Protein AF-A0A519MAE8-F1 (afdb_monomer)

Foldseek 3Di:
DVVVVVLVVCLVPPPPGAAEAEDADDPPDDQDPVNVVVVVVLVVPDDLRYHYDHDNDPVVVVVVVCVSVVLVPPPPDDPQQPAAEEEEEEPVCVVLSCVLVVVLVVPGDYHYDYDYPPCLVVVLVVLLVRQLSYQEYEYEYEPDCPVRLVSCVVSCVSCPFLSHNYAYEYEYECPVVVCQPVFDDGHSYHYDYYHSVVVSVVVVVVSVVSVVD

Structure (mmCIF, N/CA/C/O backbone):
data_AF-A0A519MAE8-F1
#
_entry.id   AF-A0A519MAE8-F1
#
loop_
_atom_site.group_PDB
_atom_site.id
_atom_site.type_symbol
_atom_site.label_atom_id
_atom_site.label_alt_id
_atom_site.label_comp_id
_atom_site.label_asym_id
_atom_site.label_entity_id
_atom_site.label_seq_id
_atom_site.pdbx_PDB_ins_code
_atom_site.Cartn_x
_atom_site.Cartn_y
_atom_site.Cartn_z
_atom_site.occupancy
_atom_site.B_iso_or_equiv
_atom_site.auth_seq_id
_atom_site.auth_comp_id
_atom_site.auth_asym_id
_atom_site.auth_atom_id
_atom_site.pdbx_PDB_model_num
ATOM 1 N N . MET A 1 1 ? 17.517 -19.489 24.053 1.00 61.41 1 MET A N 1
ATOM 2 C CA . MET A 1 1 ? 16.553 -20.197 23.178 1.00 61.41 1 MET A CA 1
ATOM 3 C C . MET A 1 1 ? 15.251 -20.537 23.899 1.00 61.41 1 MET A C 1
ATOM 5 O O . MET A 1 1 ? 14.216 -20.125 23.397 1.00 61.41 1 MET A O 1
ATOM 9 N N . LEU A 1 2 ? 15.280 -21.171 25.082 1.00 73.31 2 LEU A N 1
ATOM 10 C CA . LEU A 1 2 ? 14.062 -21.566 25.817 1.00 73.31 2 LEU A CA 1
ATOM 11 C C . LEU A 1 2 ? 13.096 -20.394 26.110 1.00 73.31 2 LEU A C 1
ATOM 13 O O . LEU A 1 2 ? 11.911 -20.485 25.814 1.00 73.31 2 LEU A O 1
ATOM 17 N N . ALA A 1 3 ? 13.618 -19.265 26.605 1.00 78.44 3 ALA A N 1
ATOM 18 C CA . ALA A 1 3 ? 12.807 -18.086 26.934 1.00 78.44 3 ALA A CA 1
ATOM 19 C C . ALA A 1 3 ? 12.124 -17.454 25.706 1.00 78.44 3 ALA A C 1
ATOM 21 O O . ALA A 1 3 ? 10.971 -17.041 25.782 1.00 78.44 3 ALA A O 1
ATOM 22 N N . TYR A 1 4 ? 12.811 -17.425 24.555 1.00 81.88 4 TYR A N 1
ATOM 23 C CA . TYR A 1 4 ? 12.224 -16.942 23.302 1.00 81.88 4 TYR A CA 1
ATOM 24 C C . TYR A 1 4 ? 11.069 -17.842 22.857 1.00 81.88 4 TYR A C 1
ATOM 26 O O . TYR A 1 4 ? 9.997 -17.337 22.551 1.00 81.88 4 TYR A O 1
ATOM 34 N N . GLN A 1 5 ? 11.267 -19.164 22.871 1.00 83.12 5 GLN A N 1
ATOM 35 C CA . GLN A 1 5 ? 10.243 -20.126 22.457 1.00 83.12 5 GLN A CA 1
ATOM 36 C C . GLN A 1 5 ? 9.013 -20.079 23.371 1.00 83.12 5 GLN A C 1
ATOM 38 O O . GLN A 1 5 ? 7.887 -20.110 22.882 1.00 83.12 5 GLN A O 1
ATOM 43 N N . GLN A 1 6 ? 9.211 -19.945 24.684 1.00 84.12 6 GLN A N 1
ATOM 44 C CA . GLN A 1 6 ? 8.118 -19.791 25.647 1.00 84.12 6 GLN A CA 1
ATOM 45 C C . GLN A 1 6 ? 7.335 -18.492 25.419 1.00 84.12 6 GLN A C 1
ATOM 47 O O . GLN A 1 6 ? 6.106 -18.521 25.363 1.00 84.12 6 GLN A O 1
ATOM 52 N N . ALA A 1 7 ? 8.031 -17.366 25.230 1.00 82.75 7 ALA A N 1
ATOM 53 C CA . ALA A 1 7 ? 7.396 -16.081 24.943 1.00 82.75 7 ALA A CA 1
ATOM 54 C C . ALA A 1 7 ? 6.675 -16.079 23.584 1.00 82.75 7 ALA A C 1
ATOM 56 O O . ALA A 1 7 ? 5.572 -15.549 23.477 1.00 82.75 7 ALA A O 1
ATOM 57 N N . HIS A 1 8 ? 7.250 -16.729 22.571 1.00 82.00 8 HIS A N 1
ATOM 58 C CA . HIS A 1 8 ? 6.643 -16.863 21.250 1.00 82.00 8 HIS A CA 1
ATOM 59 C C . HIS A 1 8 ? 5.367 -17.712 21.302 1.00 82.00 8 HIS A C 1
ATOM 61 O O . HIS A 1 8 ? 4.316 -17.293 20.824 1.00 82.00 8 HIS A O 1
ATOM 67 N N . GLN A 1 9 ? 5.408 -18.866 21.976 1.00 82.50 9 GLN A N 1
ATOM 68 C CA . GLN A 1 9 ? 4.214 -19.685 22.198 1.00 82.50 9 GLN A CA 1
ATOM 69 C C . GLN A 1 9 ? 3.137 -18.938 22.993 1.00 82.50 9 GLN A C 1
ATOM 71 O O . GLN A 1 9 ? 1.950 -19.089 22.699 1.00 82.50 9 GLN A O 1
ATOM 76 N N . ALA A 1 10 ? 3.529 -18.131 23.982 1.00 83.00 10 ALA A N 1
ATOM 77 C CA . ALA A 1 10 ? 2.598 -17.293 24.725 1.00 83.00 10 ALA A CA 1
ATOM 78 C C . ALA A 1 10 ? 1.951 -16.236 23.818 1.00 83.00 10 ALA A C 1
ATOM 80 O O . ALA A 1 10 ? 0.732 -16.123 23.835 1.00 83.00 10 ALA A O 1
ATOM 81 N N . ALA A 1 11 ? 2.717 -15.539 22.973 1.00 80.44 11 ALA A N 1
ATOM 82 C CA . ALA A 1 11 ? 2.189 -14.543 22.033 1.00 80.44 11 ALA A CA 1
ATOM 83 C C . ALA A 1 11 ? 1.206 -15.147 21.012 1.00 80.44 11 ALA A C 1
ATOM 85 O O . ALA A 1 11 ? 0.214 -14.514 20.646 1.00 80.44 11 ALA A O 1
ATOM 86 N N . VAL A 1 12 ? 1.439 -16.394 20.589 1.00 77.62 12 VAL A N 1
ATOM 87 C CA . VAL A 1 12 ? 0.519 -17.127 19.704 1.00 77.62 12 VAL A CA 1
ATOM 88 C C . VAL A 1 12 ? -0.777 -17.503 20.431 1.00 77.62 12 VAL A C 1
ATOM 90 O O . VAL A 1 12 ? -1.864 -17.323 19.887 1.00 77.62 12 VAL A O 1
ATOM 93 N N . LYS A 1 13 ? -0.684 -18.017 21.665 1.00 80.50 13 LYS A N 1
ATOM 94 C CA . LYS A 1 13 ? -1.837 -18.560 22.410 1.00 80.50 13 LYS A CA 1
ATOM 95 C C . LYS A 1 13 ? -2.669 -17.505 23.138 1.00 80.50 13 LYS A C 1
ATOM 97 O O . LYS A 1 13 ? -3.847 -17.736 23.393 1.00 80.50 13 LYS A O 1
ATOM 102 N N . ARG A 1 14 ? -2.065 -16.380 23.519 1.00 78.00 14 ARG A N 1
ATOM 103 C CA . ARG A 1 14 ? -2.682 -15.352 24.361 1.00 78.00 14 ARG A CA 1
ATOM 104 C C . ARG A 1 14 ? -2.882 -14.064 23.582 1.00 78.00 14 ARG A C 1
ATOM 106 O O . ARG A 1 14 ? -1.955 -13.547 22.966 1.00 78.00 14 ARG A O 1
ATOM 113 N N . VAL A 1 15 ? -4.102 -13.535 23.634 1.00 71.81 15 VAL A N 1
ATOM 114 C CA . VAL A 1 15 ? -4.477 -12.298 22.932 1.00 71.81 15 VAL A CA 1
ATOM 115 C C . VAL A 1 15 ? -3.897 -11.056 23.612 1.00 71.81 15 VAL A C 1
ATOM 117 O O . VAL A 1 15 ? -3.567 -10.082 22.942 1.00 71.81 15 VAL A O 1
ATOM 120 N N . ASP A 1 16 ? -3.711 -11.124 24.927 1.00 77.00 16 ASP A N 1
ATOM 121 C CA . ASP A 1 16 ? -3.203 -10.060 25.795 1.00 77.00 16 ASP A CA 1
ATOM 122 C C . ASP A 1 16 ? -1.670 -10.034 25.910 1.00 77.00 16 ASP A C 1
ATOM 124 O O . ASP A 1 16 ? -1.105 -9.119 26.507 1.00 77.00 16 ASP A O 1
ATOM 128 N N . PHE A 1 17 ? -0.975 -11.026 25.349 1.00 80.00 17 PHE A N 1
ATOM 129 C CA . PHE A 1 17 ? 0.473 -11.145 25.463 1.00 80.00 17 PHE A CA 1
ATOM 130 C C . PHE A 1 17 ? 1.171 -10.655 24.193 1.00 80.00 17 PHE A C 1
ATOM 132 O O . PHE A 1 17 ? 0.879 -11.116 23.089 1.00 80.00 17 PHE A O 1
ATOM 139 N N . ARG A 1 18 ? 2.139 -9.750 24.357 1.00 77.44 18 ARG A N 1
ATOM 140 C CA . ARG A 1 18 ? 2.992 -9.253 23.271 1.00 77.44 18 ARG A CA 1
ATOM 141 C C . ARG A 1 18 ? 4.449 -9.568 23.556 1.00 77.44 18 ARG A C 1
ATOM 143 O O . ARG A 1 18 ? 4.923 -9.403 24.678 1.00 77.44 18 ARG A O 1
ATOM 150 N N . GLN A 1 19 ? 5.153 -10.006 22.523 1.00 83.50 19 GLN A N 1
ATOM 151 C CA . GLN A 1 19 ? 6.575 -10.291 22.575 1.00 83.50 19 GLN A CA 1
ATOM 152 C C . GLN A 1 19 ? 7.351 -9.169 21.889 1.00 83.50 19 GLN A C 1
ATOM 154 O O . GLN A 1 19 ? 7.091 -8.829 20.736 1.00 83.50 19 GLN A O 1
ATOM 159 N N . PHE A 1 20 ? 8.352 -8.643 22.588 1.00 83.31 20 PHE A N 1
ATOM 160 C CA . PHE A 1 20 ? 9.286 -7.668 22.044 1.00 83.31 20 PHE A CA 1
ATOM 161 C C . PHE A 1 20 ? 10.685 -8.265 22.047 1.00 83.31 20 PHE A C 1
ATOM 163 O O . PHE A 1 20 ? 11.206 -8.660 23.090 1.00 83.31 20 PHE A O 1
ATOM 170 N N . VAL A 1 21 ? 11.279 -8.361 20.863 1.00 83.62 21 VAL A N 1
ATOM 171 C CA . VAL A 1 21 ? 12.642 -8.844 20.675 1.00 83.62 21 VAL A CA 1
ATOM 172 C C . VAL A 1 21 ? 13.514 -7.650 20.333 1.00 83.62 21 VAL A C 1
ATOM 174 O O . VAL A 1 21 ? 13.426 -7.101 19.237 1.00 83.62 21 VAL A O 1
ATOM 177 N N . TRP A 1 22 ? 14.362 -7.259 21.278 1.00 82.81 22 TRP A N 1
ATOM 178 C CA . TRP A 1 22 ? 15.382 -6.250 21.046 1.00 82.81 22 TRP A CA 1
ATOM 179 C C . TRP A 1 22 ? 16.712 -6.925 20.735 1.00 82.81 22 TRP A C 1
ATOM 181 O O . TRP A 1 22 ? 17.265 -7.655 21.559 1.00 82.81 22 TRP A O 1
ATOM 191 N N . PHE A 1 23 ? 17.214 -6.690 19.529 1.00 81.88 23 PHE A N 1
ATOM 192 C CA . PHE A 1 23 ? 18.533 -7.122 19.106 1.00 81.88 23 PHE A CA 1
ATOM 193 C C . PHE A 1 23 ? 19.442 -5.903 18.962 1.00 81.88 23 PHE A C 1
ATOM 195 O O . PHE A 1 23 ? 19.489 -5.274 17.906 1.00 81.88 23 PHE A O 1
ATOM 202 N N . CYS A 1 24 ? 20.164 -5.576 20.031 1.00 75.00 24 CYS A N 1
ATOM 203 C CA . CYS A 1 24 ? 21.229 -4.585 19.977 1.00 75.00 24 CYS A CA 1
ATOM 204 C C . CYS A 1 24 ? 22.488 -5.264 19.426 1.00 75.00 24 CYS A C 1
ATOM 206 O O . CYS A 1 24 ? 23.113 -6.075 20.113 1.00 75.00 24 CYS A O 1
ATOM 208 N N . ALA A 1 25 ? 22.809 -5.004 18.159 1.00 65.50 25 ALA A N 1
ATOM 209 C CA . ALA A 1 25 ? 24.074 -5.442 17.592 1.00 65.50 25 ALA A CA 1
ATOM 210 C C . ALA A 1 25 ? 25.172 -4.531 18.144 1.00 65.50 25 ALA A C 1
ATOM 212 O O . ALA A 1 25 ? 25.295 -3.388 17.720 1.00 65.50 25 ALA A O 1
ATOM 213 N N . ASP A 1 26 ? 25.938 -5.026 19.108 1.00 64.12 26 ASP A N 1
ATOM 214 C CA . ASP A 1 26 ? 27.182 -4.374 19.492 1.00 64.12 26 ASP A CA 1
ATOM 215 C C . ASP A 1 26 ? 28.208 -4.649 18.385 1.00 64.12 26 ASP A C 1
ATOM 217 O O . ASP A 1 26 ? 28.496 -5.812 18.085 1.00 64.12 26 ASP A O 1
ATOM 221 N N . GLU A 1 27 ? 28.738 -3.601 17.752 1.00 57.50 27 GLU A N 1
ATOM 222 C CA . GLU A 1 27 ? 29.759 -3.726 16.702 1.00 57.50 27 GLU A CA 1
ATOM 223 C C . GLU A 1 27 ? 31.018 -4.447 17.207 1.00 57.50 27 GLU A C 1
ATOM 225 O O . GLU A 1 27 ? 31.760 -5.038 16.422 1.00 57.50 27 GLU A O 1
ATOM 230 N N . THR A 1 28 ? 31.233 -4.463 18.526 1.00 58.94 28 THR A N 1
ATOM 231 C CA . THR A 1 28 ? 32.368 -5.138 19.165 1.00 58.94 28 THR A CA 1
ATOM 232 C C . THR A 1 28 ? 32.143 -6.636 19.403 1.00 58.94 28 THR A C 1
ATOM 234 O O . THR A 1 28 ? 33.102 -7.378 19.633 1.00 58.94 28 THR A O 1
ATOM 237 N N . LEU A 1 29 ? 30.900 -7.124 19.310 1.00 60.19 29 LEU A N 1
ATOM 238 C CA . LEU A 1 29 ? 30.568 -8.532 19.520 1.00 60.19 29 LEU A CA 1
ATOM 239 C C . LEU A 1 29 ? 30.473 -9.265 18.181 1.00 60.19 29 LEU A C 1
ATOM 241 O O . LEU A 1 29 ? 29.495 -9.155 17.443 1.00 60.19 29 LEU A O 1
ATOM 245 N N . ALA A 1 30 ? 31.476 -10.097 17.895 1.00 60.88 30 ALA A N 1
ATOM 246 C CA . ALA A 1 30 ? 31.463 -10.993 16.745 1.00 60.88 30 ALA A CA 1
ATOM 247 C C . ALA A 1 30 ? 30.267 -11.965 16.825 1.00 60.88 30 ALA A C 1
ATOM 249 O O . ALA A 1 30 ? 30.301 -12.983 17.524 1.00 60.88 30 ALA A O 1
ATOM 250 N N . VAL A 1 31 ? 29.193 -11.648 16.096 1.00 68.62 31 VAL A N 1
ATOM 251 C CA . VAL A 1 31 ? 27.994 -12.486 15.999 1.00 68.62 31 VAL A CA 1
ATOM 252 C C . VAL A 1 31 ? 28.366 -13.797 15.311 1.00 68.62 31 VAL A C 1
ATOM 254 O O . VAL A 1 31 ? 28.736 -13.827 14.136 1.00 68.62 31 VAL A O 1
ATOM 257 N N . ARG A 1 32 ? 28.246 -14.911 16.035 1.00 78.88 32 ARG A N 1
ATOM 258 C CA . ARG A 1 32 ? 28.546 -16.242 15.493 1.00 78.88 32 ARG A CA 1
ATOM 259 C C . ARG A 1 32 ? 27.545 -16.603 14.385 1.00 78.88 32 ARG A C 1
ATOM 261 O O . ARG A 1 32 ? 26.373 -16.229 14.488 1.00 78.88 32 ARG A O 1
ATOM 268 N N . PRO A 1 33 ? 27.926 -17.420 13.385 1.00 77.56 33 PRO A N 1
ATOM 269 C CA . PRO A 1 33 ? 27.021 -17.832 12.308 1.00 77.56 33 PRO A CA 1
ATOM 270 C C . PRO A 1 33 ? 25.684 -18.405 12.806 1.00 77.56 33 PRO A C 1
ATOM 272 O O . PRO A 1 33 ? 24.630 -18.028 12.307 1.00 77.56 33 PRO A O 1
ATOM 275 N N . ALA A 1 34 ? 25.704 -19.224 13.863 1.00 77.25 34 ALA A N 1
ATOM 276 C CA . ALA A 1 34 ? 24.491 -19.778 14.469 1.00 77.25 34 ALA A CA 1
ATOM 277 C C . ALA A 1 34 ? 23.565 -18.707 15.084 1.00 77.25 34 ALA A C 1
ATOM 279 O O . ALA A 1 34 ? 22.344 -18.824 15.006 1.00 77.25 34 ALA A O 1
ATOM 280 N N . GLN A 1 35 ? 24.130 -17.641 15.664 1.00 76.06 35 GLN A N 1
ATOM 281 C CA . GLN A 1 35 ? 23.355 -16.517 16.200 1.00 76.06 35 GLN A CA 1
ATOM 282 C C . GLN A 1 35 ? 22.734 -15.702 15.066 1.00 76.06 35 GLN A C 1
ATOM 284 O O . GLN A 1 35 ? 21.570 -15.325 15.156 1.00 76.06 35 GLN A O 1
ATOM 289 N N . LYS A 1 36 ? 23.471 -15.497 13.969 1.00 77.31 36 LYS A N 1
ATOM 290 C CA . LYS A 1 36 ? 22.962 -14.829 12.765 1.00 77.31 36 LYS A CA 1
ATOM 291 C C . LYS A 1 36 ? 21.793 -15.600 12.147 1.00 77.31 36 LYS A C 1
ATOM 293 O O . LYS A 1 36 ? 20.772 -14.997 11.832 1.00 77.31 36 LYS A O 1
ATOM 298 N N . THR A 1 37 ? 21.902 -16.926 12.041 1.00 78.88 37 THR A N 1
ATOM 299 C CA . THR A 1 37 ? 20.806 -17.790 11.574 1.00 78.88 37 THR A CA 1
ATOM 300 C C . THR A 1 37 ? 19.583 -17.686 12.481 1.00 78.88 37 THR A C 1
ATOM 302 O O . THR A 1 37 ? 18.471 -17.531 11.987 1.00 78.88 37 THR A O 1
ATOM 305 N N . PHE A 1 38 ? 19.779 -17.701 13.802 1.00 80.50 38 PHE A N 1
ATOM 306 C CA . PHE A 1 38 ? 18.686 -17.566 14.764 1.00 80.50 38 PHE A CA 1
ATOM 307 C C . PHE A 1 38 ? 17.999 -16.195 14.685 1.00 80.50 38 PHE A C 1
ATOM 309 O O . PHE A 1 38 ? 16.778 -16.123 14.614 1.00 80.50 38 PHE A O 1
ATOM 316 N N . VAL A 1 39 ? 18.763 -15.102 14.623 1.00 79.44 39 VAL A N 1
ATOM 317 C CA . VAL A 1 39 ? 18.215 -13.744 14.460 1.00 79.44 39 VAL A CA 1
ATOM 318 C C . VAL A 1 39 ? 17.438 -13.618 13.148 1.00 79.44 39 VAL A C 1
ATOM 320 O O . VAL A 1 39 ? 16.358 -13.029 13.130 1.00 79.44 39 VAL A O 1
ATOM 323 N N . ASN A 1 40 ? 17.947 -14.202 12.061 1.00 77.50 40 ASN A N 1
ATOM 324 C CA . ASN A 1 40 ? 17.241 -14.225 10.783 1.00 77.50 40 ASN A CA 1
ATOM 325 C C . ASN A 1 40 ? 15.931 -15.017 10.870 1.00 77.50 40 ASN A C 1
ATOM 327 O O . ASN A 1 40 ? 14.921 -14.538 10.367 1.00 77.50 40 ASN A O 1
ATOM 331 N N . ALA A 1 41 ? 15.913 -16.169 11.547 1.00 78.25 41 ALA A N 1
ATOM 332 C CA . ALA A 1 41 ? 14.685 -16.935 11.759 1.00 78.25 41 ALA A CA 1
ATOM 333 C C . ALA A 1 41 ? 13.616 -16.098 12.484 1.00 78.25 41 ALA A C 1
ATOM 335 O O . ALA A 1 41 ? 12.499 -15.974 11.990 1.00 78.25 41 ALA A O 1
ATOM 336 N N . ILE A 1 42 ? 13.987 -15.399 13.565 1.00 79.44 42 ILE A N 1
ATOM 337 C CA . ILE A 1 42 ? 13.064 -14.509 14.293 1.00 79.44 42 ILE A CA 1
ATOM 338 C C . ILE A 1 42 ? 12.498 -13.412 13.379 1.00 79.44 42 ILE A C 1
ATOM 340 O O . ILE A 1 42 ? 11.310 -13.105 13.444 1.00 79.44 42 ILE A O 1
ATOM 344 N N . ARG A 1 43 ? 13.332 -12.820 12.513 1.00 73.50 43 ARG A N 1
ATOM 345 C CA . ARG A 1 43 ? 12.898 -11.781 11.561 1.00 73.50 43 ARG A CA 1
ATOM 346 C C . ARG A 1 43 ? 11.890 -12.292 10.529 1.00 73.50 43 ARG A C 1
ATOM 348 O O . ARG A 1 43 ? 11.120 -11.490 10.007 1.00 73.50 43 ARG A O 1
ATOM 355 N N . HIS A 1 44 ? 11.902 -13.586 10.221 1.00 70.81 44 HIS A N 1
ATOM 356 C CA .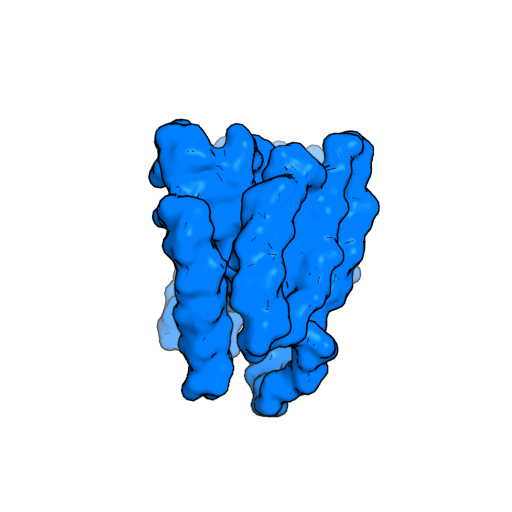 HIS A 1 44 ? 10.972 -14.203 9.274 1.00 70.81 44 HIS A CA 1
ATOM 357 C C . HIS A 1 44 ? 9.684 -14.721 9.935 1.00 70.81 44 HIS A C 1
ATOM 359 O O . HIS A 1 44 ? 8.683 -14.882 9.244 1.00 70.81 44 HIS A O 1
ATOM 365 N N . GLU A 1 45 ? 9.678 -14.916 11.255 1.00 70.69 45 GLU A N 1
ATOM 366 C CA . GLU A 1 45 ? 8.548 -15.447 12.037 1.00 70.69 45 GLU A CA 1
ATOM 367 C C . GLU A 1 45 ? 7.736 -14.349 12.760 1.00 70.69 45 GLU A C 1
ATOM 369 O O . GLU A 1 45 ? 7.079 -14.596 13.775 1.00 70.69 45 GLU A O 1
ATOM 374 N N . LEU A 1 46 ? 7.776 -13.108 12.260 1.00 69.25 46 LEU A N 1
ATOM 375 C CA . LEU A 1 46 ? 7.067 -11.981 12.872 1.00 69.25 46 LEU A CA 1
ATOM 376 C C . LEU A 1 46 ? 5.546 -12.122 12.716 1.00 69.25 46 LEU A C 1
ATOM 378 O O . LEU A 1 46 ? 5.024 -12.305 11.617 1.00 69.25 46 LEU A O 1
ATOM 382 N N . THR A 1 47 ? 4.834 -11.993 13.834 1.00 67.31 47 THR A N 1
ATOM 383 C CA . THR A 1 47 ? 3.366 -12.007 13.922 1.00 67.31 47 THR A CA 1
ATOM 384 C C . THR A 1 47 ? 2.852 -10.644 14.391 1.00 67.31 47 THR A C 1
ATOM 386 O O . THR A 1 47 ? 3.631 -9.815 14.856 1.00 67.31 47 THR A O 1
ATOM 389 N N . GLU A 1 48 ? 1.535 -10.406 14.344 1.00 63.78 48 GLU A N 1
ATOM 390 C CA . GLU A 1 48 ? 0.904 -9.162 14.840 1.00 63.78 48 GLU A CA 1
ATOM 391 C C . GLU A 1 48 ? 1.255 -8.819 16.301 1.00 63.78 48 GLU A C 1
ATOM 393 O O . GLU A 1 48 ? 1.150 -7.668 16.717 1.00 63.78 48 GLU A O 1
ATOM 398 N N . ARG A 1 49 ? 1.681 -9.814 17.090 1.00 70.75 49 ARG A N 1
ATOM 399 C CA . ARG A 1 49 ? 2.020 -9.669 18.513 1.00 70.75 49 ARG A CA 1
ATOM 400 C C . ARG A 1 49 ? 3.509 -9.837 18.802 1.00 70.75 49 ARG A C 1
ATOM 402 O O . ARG A 1 49 ? 3.886 -9.883 19.973 1.00 70.75 49 ARG A O 1
ATOM 409 N N . CYS A 1 50 ? 4.343 -9.947 17.769 1.00 77.88 50 CYS A N 1
ATOM 410 C CA . CYS A 1 50 ? 5.787 -10.078 17.901 1.00 77.88 50 CYS A CA 1
ATOM 411 C C . CYS A 1 50 ? 6.491 -8.941 17.160 1.00 77.88 50 CYS A C 1
ATOM 413 O O . CYS A 1 50 ? 6.533 -8.912 15.931 1.00 77.88 50 CYS A O 1
ATOM 415 N N . THR A 1 51 ? 7.100 -8.034 17.916 1.00 75.25 51 THR A N 1
ATOM 416 C CA . THR A 1 51 ? 7.869 -6.914 17.369 1.00 75.25 51 THR A CA 1
ATOM 417 C C . THR A 1 51 ? 9.354 -7.206 17.504 1.00 75.25 51 THR A C 1
ATOM 419 O O . THR A 1 51 ? 9.836 -7.522 18.591 1.00 75.25 51 THR A O 1
ATOM 422 N N . PHE A 1 52 ? 10.091 -7.070 16.405 1.00 80.12 52 PHE A N 1
ATOM 423 C CA . PHE A 1 52 ? 11.549 -7.129 16.402 1.00 80.12 52 PHE A CA 1
ATOM 424 C C . PHE A 1 52 ? 12.108 -5.732 16.152 1.00 80.12 52 PHE A C 1
ATOM 426 O O . PHE A 1 52 ? 11.743 -5.091 15.170 1.00 80.12 52 PHE A O 1
ATOM 433 N N . THR A 1 53 ? 13.011 -5.277 17.016 1.00 76.81 53 THR A N 1
ATOM 434 C CA . THR A 1 53 ? 13.701 -3.992 16.871 1.00 76.81 53 THR A CA 1
ATOM 435 C C . THR A 1 53 ? 15.205 -4.181 16.993 1.00 76.81 53 THR A C 1
ATOM 437 O O . THR A 1 53 ? 15.694 -4.996 17.778 1.00 76.81 53 THR A O 1
ATOM 440 N N . SER A 1 54 ? 15.939 -3.413 16.195 1.00 77.12 54 SER A N 1
ATOM 441 C CA . SER A 1 54 ? 17.392 -3.281 16.273 1.00 77.12 54 SER A CA 1
ATOM 442 C C . SER A 1 54 ? 17.808 -1.885 16.729 1.00 77.12 54 SER A C 1
ATOM 444 O O . SER A 1 54 ? 18.842 -1.386 16.294 1.00 77.12 54 SER A O 1
ATOM 446 N N . ALA A 1 55 ? 16.974 -1.235 17.549 1.00 77.88 55 ALA A N 1
ATOM 447 C CA . ALA A 1 55 ? 17.261 0.068 18.136 1.00 77.88 55 ALA A CA 1
ATOM 448 C C . ALA A 1 55 ? 18.672 0.097 18.743 1.00 77.88 55 ALA A C 1
ATOM 450 O O . ALA A 1 55 ? 19.040 -0.796 19.509 1.00 77.88 55 ALA A O 1
ATOM 451 N N . GLY A 1 56 ? 19.452 1.124 18.404 1.00 74.19 56 GLY A N 1
ATOM 452 C CA . GLY A 1 56 ? 20.852 1.230 18.829 1.00 74.19 56 GLY A CA 1
ATOM 453 C C . GLY A 1 56 ? 21.016 1.620 20.299 1.00 74.19 56 GLY A C 1
ATOM 454 O O . GLY A 1 56 ? 22.114 1.563 20.839 1.00 74.19 56 GLY A O 1
ATOM 455 N N . ASN A 1 57 ? 19.934 2.035 20.964 1.00 78.62 57 ASN A N 1
ATOM 456 C CA . ASN A 1 57 ? 19.943 2.396 22.375 1.00 78.62 57 ASN A CA 1
ATOM 457 C C . ASN A 1 57 ? 18.572 2.179 23.035 1.00 78.62 57 ASN A C 1
ATOM 459 O O . ASN A 1 57 ? 17.535 2.065 22.377 1.00 78.62 57 ASN A O 1
ATOM 463 N N . THR A 1 58 ? 18.581 2.156 24.367 1.00 77.38 58 THR A N 1
ATOM 464 C CA . THR A 1 58 ? 17.393 1.920 25.197 1.00 77.38 58 THR A CA 1
ATOM 465 C C . THR A 1 58 ? 16.325 3.001 25.030 1.00 77.38 58 THR A C 1
ATOM 467 O O . THR A 1 58 ? 15.141 2.698 25.128 1.00 77.38 58 THR A O 1
ATOM 470 N N . MET A 1 59 ? 16.705 4.253 24.753 1.00 77.00 59 MET A N 1
ATOM 471 C CA . MET A 1 59 ? 15.736 5.340 24.558 1.00 77.00 59 MET A CA 1
ATOM 472 C C . MET A 1 59 ? 14.899 5.112 23.300 1.00 77.00 59 MET A C 1
ATOM 474 O O . MET A 1 59 ? 13.675 5.197 23.349 1.00 77.00 59 MET A O 1
ATOM 478 N N . GLN A 1 60 ? 15.550 4.740 22.19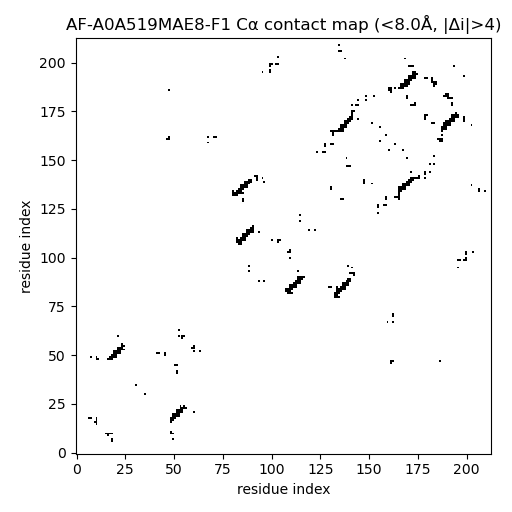9 1.00 72.19 60 GLN A N 1
ATOM 479 C CA . GLN A 1 60 ? 14.888 4.403 20.944 1.00 72.19 60 GLN A CA 1
ATOM 480 C C . GLN A 1 60 ? 14.003 3.157 21.093 1.00 72.19 60 GLN A C 1
ATOM 482 O O . GLN A 1 60 ? 12.873 3.157 20.614 1.00 72.19 60 GLN A O 1
ATOM 487 N N . LEU A 1 61 ? 14.454 2.144 21.845 1.00 78.69 61 LEU A N 1
ATOM 488 C CA . LEU A 1 61 ? 13.611 0.999 22.200 1.00 78.69 61 LEU A CA 1
ATOM 489 C C . LEU A 1 61 ? 12.341 1.437 22.943 1.00 78.69 61 LEU A C 1
ATOM 491 O O . LEU A 1 61 ? 11.251 0.992 22.601 1.00 78.69 61 LEU A O 1
ATOM 495 N N . VAL A 1 62 ? 12.466 2.274 23.975 1.00 78.12 62 VAL A N 1
ATOM 496 C CA . VAL A 1 62 ? 11.318 2.717 24.781 1.00 78.12 62 VAL A CA 1
ATOM 497 C C . VAL A 1 62 ? 10.315 3.499 23.931 1.00 78.12 62 VAL A C 1
ATOM 499 O O . VAL A 1 62 ? 9.112 3.309 24.098 1.00 78.12 62 VAL A O 1
ATOM 502 N N . GLU A 1 63 ? 10.782 4.319 22.991 1.00 71.62 63 GLU A N 1
ATOM 503 C CA . GLU A 1 63 ? 9.915 5.016 22.037 1.00 71.62 63 GLU A CA 1
ATOM 504 C C . GLU A 1 63 ? 9.207 4.054 21.070 1.00 71.62 63 GLU A C 1
ATOM 506 O O . GLU A 1 63 ? 7.992 4.153 20.883 1.00 71.62 63 GLU A O 1
ATOM 511 N N . ASP A 1 64 ? 9.920 3.070 20.517 1.00 66.00 64 ASP A N 1
ATOM 512 C CA . ASP A 1 64 ? 9.335 2.033 19.654 1.00 66.00 64 ASP A CA 1
ATOM 513 C C . ASP A 1 64 ? 8.271 1.209 20.404 1.00 66.00 64 ASP A C 1
ATOM 515 O O . ASP A 1 64 ? 7.188 0.922 19.876 1.00 66.00 64 ASP A O 1
ATOM 519 N N . LEU A 1 65 ? 8.549 0.869 21.669 1.00 75.31 65 LEU A N 1
ATOM 520 C CA . LEU A 1 65 ? 7.614 0.188 22.563 1.00 75.31 65 LEU A CA 1
ATOM 521 C C . LEU A 1 65 ? 6.389 1.053 22.839 1.00 75.31 65 LEU A C 1
ATOM 523 O O . LEU A 1 65 ? 5.268 0.570 22.700 1.00 75.31 65 LEU A O 1
ATOM 527 N N . ARG A 1 66 ? 6.576 2.331 23.188 1.00 73.00 66 ARG A N 1
ATOM 528 C CA . ARG A 1 66 ? 5.468 3.265 23.431 1.00 73.00 66 ARG A CA 1
ATOM 529 C C . ARG A 1 66 ? 4.574 3.393 22.214 1.00 73.00 66 ARG A C 1
ATOM 531 O O . ARG A 1 66 ? 3.368 3.293 22.379 1.00 73.00 66 ARG A O 1
ATOM 538 N N . LYS A 1 67 ? 5.125 3.536 21.007 1.00 67.12 67 LYS A N 1
ATOM 539 C CA . LYS A 1 67 ? 4.329 3.594 19.769 1.00 67.12 67 LYS A CA 1
ATOM 540 C C . LYS A 1 67 ? 3.527 2.313 19.561 1.00 67.12 67 LYS A C 1
ATOM 542 O O . LYS A 1 67 ? 2.320 2.372 19.353 1.00 67.12 67 LYS A O 1
ATOM 547 N N . THR A 1 68 ? 4.171 1.159 19.710 1.00 66.00 68 THR A N 1
ATOM 548 C CA . THR A 1 68 ? 3.531 -0.146 19.484 1.00 66.00 68 THR A CA 1
ATOM 549 C C . THR A 1 68 ? 2.462 -0.472 20.537 1.00 66.00 68 THR A C 1
ATOM 551 O O . THR A 1 68 ? 1.444 -1.090 20.224 1.00 66.00 68 THR A O 1
ATOM 554 N N . ILE A 1 69 ? 2.684 -0.076 21.796 1.00 67.88 69 ILE A N 1
ATOM 555 C CA . ILE A 1 69 ? 1.755 -0.280 22.918 1.00 67.88 69 ILE A CA 1
ATOM 556 C C . ILE A 1 69 ? 0.641 0.777 22.910 1.00 67.88 69 ILE A C 1
ATOM 558 O O . ILE A 1 69 ? -0.506 0.449 23.183 1.00 67.88 69 ILE A O 1
ATOM 562 N N . ALA A 1 70 ? 0.921 2.025 22.538 1.00 60.84 70 ALA A N 1
ATOM 563 C CA . ALA A 1 70 ? -0.108 3.053 22.367 1.00 60.84 70 ALA A CA 1
ATOM 564 C C . ALA A 1 70 ? -1.060 2.708 21.210 1.00 60.84 70 ALA A C 1
ATOM 566 O O . ALA A 1 70 ? -2.264 2.914 21.324 1.00 60.84 70 ALA A O 1
ATOM 567 N N . GLN A 1 71 ? -0.545 2.087 20.144 1.00 55.81 71 GLN A N 1
ATOM 568 C CA . GLN A 1 71 ? -1.341 1.490 19.064 1.00 55.81 71 GLN A CA 1
ATOM 569 C C . GLN A 1 71 ? -2.073 0.196 19.487 1.00 55.81 71 GLN A C 1
ATOM 571 O O . GLN A 1 71 ? -2.896 -0.316 18.735 1.00 55.81 71 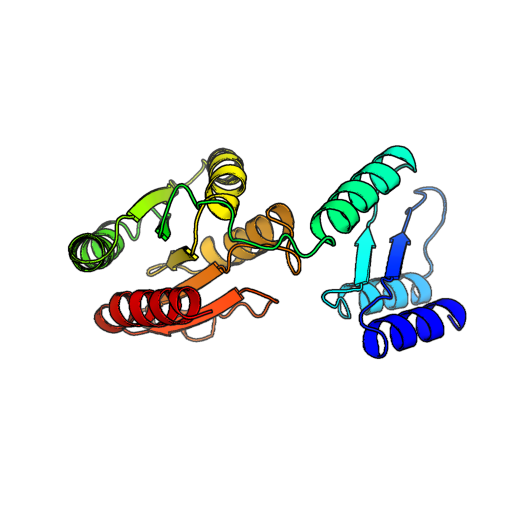GLN A O 1
ATOM 576 N N . ALA A 1 72 ? -1.766 -0.369 20.665 1.00 50.75 72 ALA A N 1
ATOM 577 C CA . ALA A 1 72 ? -2.344 -1.619 21.172 1.00 50.75 72 ALA A CA 1
ATOM 578 C C . ALA A 1 72 ? -3.678 -1.461 21.890 1.00 50.75 72 ALA A C 1
ATOM 580 O O . ALA A 1 72 ? -4.357 -2.465 22.107 1.00 50.75 72 ALA A O 1
ATOM 581 N N . VAL A 1 73 ? -4.031 -0.241 22.297 1.00 47.25 73 VAL A N 1
ATOM 582 C CA . VAL A 1 73 ? -5.391 0.031 22.748 1.00 47.25 73 VAL A CA 1
ATOM 583 C C . VAL A 1 73 ? -6.259 -0.156 21.509 1.00 47.25 73 VAL A C 1
ATOM 585 O O . VAL A 1 73 ? -6.026 0.556 20.530 1.00 47.25 73 VAL A O 1
ATOM 588 N N . PRO A 1 74 ? -7.208 -1.112 21.485 1.00 43.78 74 PRO A N 1
ATOM 589 C CA . PRO A 1 74 ? -8.188 -1.133 20.419 1.00 43.78 74 PRO A CA 1
ATOM 590 C C . PRO A 1 74 ? -8.959 0.165 20.598 1.00 43.78 74 PRO A C 1
ATOM 592 O O . PRO A 1 74 ? -9.786 0.261 21.499 1.00 43.78 74 PRO A O 1
ATOM 595 N N . GLN A 1 75 ? -8.596 1.200 19.841 1.00 39.19 75 GLN A N 1
ATOM 596 C CA . GLN A 1 75 ? -9.385 2.413 19.832 1.00 39.19 75 GLN A CA 1
ATOM 597 C C . GLN A 1 75 ? -10.762 1.988 19.329 1.00 39.19 75 GLN A C 1
ATOM 599 O O . GLN A 1 75 ? -10.866 1.485 18.205 1.00 39.19 75 GLN A O 1
ATOM 604 N N . PRO A 1 76 ? -11.801 2.070 20.176 1.00 44.03 76 PRO A N 1
ATOM 605 C CA . PRO A 1 76 ? -13.142 1.918 19.682 1.00 44.03 76 PRO A CA 1
ATOM 606 C C . PRO A 1 76 ? -13.417 3.167 18.848 1.00 44.03 76 PRO A C 1
ATOM 608 O O . PRO A 1 76 ? -13.071 4.274 19.256 1.00 44.03 76 PRO A O 1
ATOM 611 N N . VAL A 1 77 ? -14.077 2.965 17.712 1.00 45.22 77 VAL A N 1
ATOM 612 C CA . VAL A 1 77 ? -14.448 3.993 16.735 1.00 45.22 77 VAL A CA 1
ATOM 613 C C . VAL A 1 77 ? -13.274 4.406 15.844 1.00 45.22 77 VAL A C 1
ATOM 615 O O . VAL A 1 77 ? -12.256 4.932 16.287 1.00 45.22 77 VAL A O 1
ATOM 618 N N . SER A 1 78 ? -13.438 4.118 14.552 1.00 47.66 78 SER A N 1
ATOM 619 C CA . SER A 1 78 ? -12.659 4.683 13.457 1.00 47.66 78 SER A CA 1
ATOM 620 C C . SER A 1 78 ? -12.331 6.150 13.753 1.00 47.66 78 SER A C 1
ATOM 622 O O . SER A 1 78 ? -13.278 6.919 13.929 1.00 47.66 78 SER A O 1
ATOM 624 N N . PRO A 1 79 ? -11.053 6.580 13.798 1.00 52.94 79 PRO A N 1
ATOM 625 C CA . PRO A 1 79 ? -10.803 8.004 13.624 1.00 52.94 79 PRO A CA 1
ATOM 626 C C . PRO A 1 79 ? -11.498 8.373 12.316 1.00 52.94 79 PRO A C 1
ATOM 628 O O . PRO A 1 79 ? -11.321 7.625 11.350 1.00 52.94 79 PRO A O 1
ATOM 631 N N . ASP A 1 80 ? -12.338 9.414 12.311 1.00 65.31 80 ASP A N 1
ATOM 632 C CA . ASP A 1 80 ? -12.915 9.952 11.078 1.00 65.31 80 ASP A CA 1
ATOM 633 C C . ASP A 1 80 ? -11.753 10.124 10.105 1.00 65.31 80 ASP A C 1
ATOM 635 O O . ASP A 1 80 ? -10.873 10.969 10.285 1.00 65.31 80 ASP A O 1
ATOM 639 N N . LYS A 1 81 ? -11.656 9.180 9.170 1.00 78.88 81 LYS A N 1
ATOM 640 C CA . LYS A 1 81 ? -10.560 9.130 8.222 1.00 78.88 81 LYS A CA 1
ATOM 641 C C . LYS A 1 81 ? -10.785 10.329 7.320 1.00 78.88 81 LYS A C 1
ATOM 643 O O . LYS A 1 81 ? -11.874 10.491 6.781 1.00 78.88 81 LYS A O 1
ATOM 648 N N . GLU A 1 82 ? -9.769 11.173 7.198 1.00 82.69 82 GLU A N 1
ATOM 649 C CA . GLU A 1 82 ? -9.843 12.392 6.391 1.00 82.69 82 GLU A CA 1
ATOM 650 C C . GLU A 1 82 ? -10.120 12.051 4.919 1.00 82.69 82 GLU A C 1
ATOM 652 O O . GLU A 1 82 ? -10.797 12.813 4.237 1.00 82.69 82 GLU A O 1
ATOM 657 N N . ASN A 1 83 ? -9.662 10.875 4.466 1.00 85.12 83 ASN A N 1
ATOM 658 C CA . ASN A 1 83 ? -9.840 10.398 3.100 1.00 85.12 83 ASN A CA 1
ATOM 659 C C . ASN A 1 83 ? -10.452 8.995 3.052 1.00 85.12 83 ASN A C 1
ATOM 661 O O . ASN A 1 83 ? -10.101 8.108 3.839 1.00 85.12 83 ASN A O 1
ATOM 665 N N . ASP A 1 84 ? -11.303 8.748 2.059 1.00 90.81 84 ASP A N 1
ATOM 666 C CA . ASP A 1 84 ? -11.796 7.402 1.782 1.00 90.81 84 ASP A CA 1
ATOM 667 C C . ASP A 1 84 ? -10.696 6.556 1.121 1.00 90.81 84 ASP A C 1
ATOM 669 O O . ASP A 1 84 ? -10.281 5.532 1.676 1.00 90.81 84 ASP A O 1
ATOM 673 N N . ILE A 1 85 ? -10.175 7.004 -0.025 1.00 93.75 85 ILE A N 1
ATOM 674 C CA . ILE A 1 85 ? -9.137 6.295 -0.782 1.00 93.75 85 ILE A CA 1
ATOM 675 C C . ILE A 1 85 ? -7.932 7.205 -1.024 1.00 93.75 85 ILE A C 1
ATOM 677 O O . ILE A 1 85 ? -8.076 8.304 -1.549 1.00 93.75 85 ILE A O 1
ATOM 681 N N . PHE A 1 86 ? -6.735 6.713 -0.701 1.00 95.12 86 PHE A N 1
ATOM 682 C CA . PHE A 1 86 ? -5.466 7.312 -1.118 1.00 95.12 86 PHE A CA 1
ATOM 683 C C . PHE A 1 86 ? -4.822 6.442 -2.195 1.00 95.12 86 PHE A C 1
ATOM 685 O O . PHE A 1 86 ? -4.449 5.303 -1.917 1.00 95.12 86 PHE A O 1
ATOM 692 N N . PHE A 1 87 ? -4.736 6.949 -3.421 1.00 95.56 87 PHE A N 1
ATOM 693 C CA . PHE A 1 87 ? -4.357 6.199 -4.613 1.00 95.56 87 PHE A CA 1
ATOM 694 C C . PHE A 1 87 ? -2.974 6.630 -5.108 1.00 95.56 87 PHE A C 1
ATOM 696 O O . PHE A 1 87 ? -2.781 7.757 -5.554 1.00 95.56 87 PHE A O 1
ATOM 703 N N . VAL A 1 88 ? -2.006 5.721 -5.036 1.00 94.44 88 VAL A N 1
ATOM 704 C CA . VAL A 1 88 ? -0.601 5.957 -5.374 1.00 94.44 88 VAL A CA 1
ATOM 705 C C . VAL A 1 88 ? -0.237 5.199 -6.641 1.00 94.44 88 VAL A C 1
ATOM 707 O O . VAL A 1 88 ? -0.489 3.996 -6.731 1.00 94.44 88 VAL A O 1
ATOM 710 N N . TYR A 1 89 ? 0.393 5.879 -7.593 1.00 93.50 89 TYR A N 1
ATOM 711 C CA . TYR A 1 89 ? 0.834 5.292 -8.857 1.00 93.50 89 TYR A CA 1
ATOM 712 C C . TYR A 1 89 ? 2.092 5.983 -9.389 1.00 93.50 89 TYR A C 1
ATOM 714 O O . TYR A 1 89 ? 2.471 7.056 -8.921 1.00 93.50 89 TYR A O 1
ATOM 722 N N . ASN A 1 90 ? 2.753 5.366 -10.365 1.00 90.75 90 ASN A N 1
ATOM 723 C CA . ASN A 1 90 ? 3.910 5.955 -11.037 1.00 90.75 90 ASN A CA 1
ATOM 724 C C . ASN A 1 90 ? 3.470 6.893 -12.163 1.00 90.75 90 ASN A C 1
ATOM 726 O O . ASN A 1 90 ? 2.518 6.584 -12.868 1.00 90.75 90 ASN A O 1
ATOM 730 N N . GLN A 1 91 ? 4.204 7.976 -12.405 1.00 89.88 91 GLN A N 1
A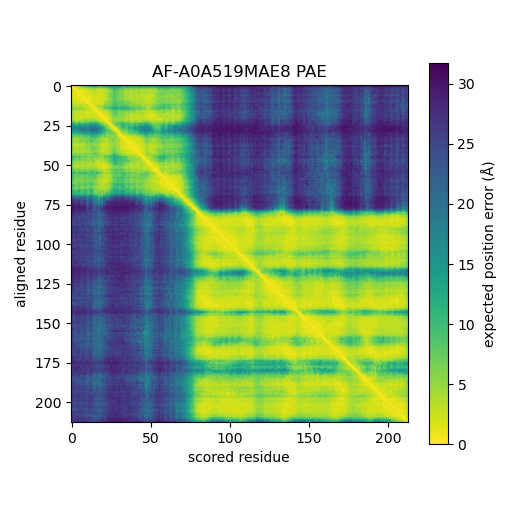TOM 731 C CA . GLN A 1 91 ? 3.960 8.880 -13.532 1.00 89.88 91 GLN A CA 1
ATOM 732 C C . GLN A 1 91 ? 3.871 8.164 -14.892 1.00 89.88 91 GLN A C 1
ATOM 734 O O . GLN A 1 91 ? 3.095 8.576 -15.749 1.00 89.88 91 GLN A O 1
ATOM 739 N N . LEU A 1 92 ? 4.623 7.078 -15.091 1.00 89.06 92 LEU A N 1
ATOM 740 C CA . LEU A 1 92 ? 4.566 6.275 -16.316 1.00 89.06 92 LEU A CA 1
ATOM 741 C C . LEU A 1 92 ? 3.236 5.535 -16.499 1.00 89.06 92 LEU A C 1
ATOM 743 O O . LEU A 1 92 ? 2.878 5.225 -17.627 1.00 89.06 92 LEU A O 1
ATOM 747 N N . ASP A 1 93 ? 2.516 5.274 -15.409 1.00 90.81 93 ASP A N 1
ATOM 748 C CA . ASP A 1 93 ? 1.217 4.597 -15.402 1.00 90.81 93 ASP A CA 1
ATOM 749 C C . ASP A 1 93 ? 0.049 5.616 -15.357 1.00 90.81 93 ASP A C 1
ATOM 751 O O . ASP A 1 93 ? -1.070 5.271 -14.978 1.00 90.81 93 ASP A O 1
ATOM 755 N N . TRP A 1 94 ? 0.306 6.899 -15.656 1.00 90.81 94 TRP A N 1
ATOM 756 C CA . TRP A 1 94 ? -0.649 8.000 -15.459 1.00 90.81 94 TRP A CA 1
ATOM 757 C C . TRP A 1 94 ? -1.933 7.866 -16.278 1.00 90.81 94 TRP A C 1
ATOM 759 O O . TRP A 1 94 ? -3.013 8.151 -15.761 1.00 90.81 94 TRP A O 1
ATOM 769 N N . GLU A 1 95 ? -1.838 7.434 -17.536 1.00 92.44 95 GLU A N 1
ATOM 770 C CA . GLU A 1 95 ? -3.004 7.334 -18.421 1.00 92.44 95 GLU A CA 1
ATOM 771 C C . GLU A 1 95 ? -3.999 6.297 -17.885 1.00 92.44 95 GLU A C 1
ATOM 773 O O . GLU A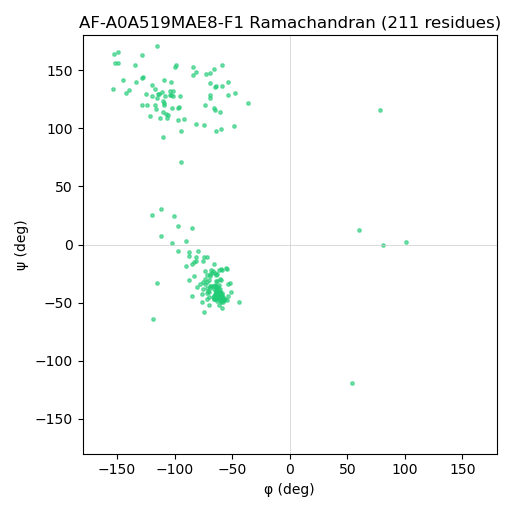 1 95 ? -5.195 6.565 -17.742 1.00 92.44 95 GLU A O 1
ATOM 778 N N . GLU A 1 96 ? -3.496 5.132 -17.492 1.00 93.50 96 GLU A N 1
ATOM 779 C CA . GLU A 1 96 ? -4.310 4.048 -16.965 1.00 93.50 96 GLU A CA 1
ATOM 780 C C . GLU A 1 96 ? -4.774 4.308 -15.537 1.00 93.50 96 GLU A C 1
ATOM 782 O O . GLU A 1 96 ? -5.926 4.012 -15.208 1.00 93.50 96 GLU A O 1
ATOM 787 N N . ALA A 1 97 ? -3.919 4.903 -14.703 1.00 92.94 97 ALA A N 1
ATOM 788 C CA . ALA A 1 97 ? -4.295 5.304 -13.357 1.00 92.94 97 ALA A CA 1
ATOM 789 C C . ALA A 1 97 ? -5.472 6.285 -13.388 1.00 92.94 97 ALA A C 1
ATOM 791 O O . ALA A 1 97 ? -6.443 6.056 -12.669 1.00 92.94 97 ALA A O 1
ATOM 792 N N . ASN A 1 98 ? -5.446 7.301 -14.258 1.00 93.50 98 ASN A N 1
ATOM 793 C CA . ASN A 1 98 ? -6.568 8.234 -14.395 1.00 93.50 98 ASN A CA 1
ATOM 794 C C . ASN A 1 98 ? -7.828 7.556 -14.913 1.00 93.50 98 ASN A C 1
ATOM 796 O O . ASN A 1 98 ? -8.902 7.754 -14.359 1.00 93.50 98 ASN A O 1
ATOM 800 N N . ALA A 1 99 ? -7.713 6.676 -15.909 1.00 92.88 99 ALA A N 1
ATOM 801 C CA . ALA A 1 99 ? -8.874 5.937 -16.395 1.00 92.88 99 ALA A CA 1
ATOM 802 C C . ALA A 1 99 ? -9.534 5.086 -15.289 1.00 92.88 99 ALA A C 1
ATOM 804 O O . ALA A 1 99 ? -10.745 4.856 -15.320 1.00 92.88 99 ALA A O 1
ATOM 805 N N . ILE A 1 100 ? -8.754 4.597 -14.319 1.00 93.25 100 ILE A N 1
ATOM 806 C CA . ILE A 1 100 ? -9.249 3.873 -13.143 1.00 93.25 100 ILE A CA 1
ATOM 807 C C . ILE A 1 100 ? -9.854 4.840 -12.121 1.00 93.25 100 ILE A C 1
ATOM 809 O O . ILE A 1 100 ? -10.964 4.589 -11.643 1.00 93.25 100 ILE A O 1
ATOM 813 N N . THR A 1 101 ? -9.149 5.915 -11.766 1.00 93.00 101 THR A N 1
ATOM 814 C CA . THR A 1 101 ? -9.589 6.856 -10.731 1.00 93.00 101 THR A CA 1
ATOM 815 C C . THR A 1 101 ? -10.799 7.667 -11.172 1.00 93.00 101 THR A C 1
ATOM 817 O O . THR A 1 101 ? -11.698 7.837 -10.359 1.00 93.00 101 THR A O 1
ATOM 820 N N . ASP A 1 102 ? -10.923 8.045 -12.443 1.00 92.19 102 ASP A N 1
ATOM 821 C CA . ASP A 1 102 ? -12.112 8.716 -12.979 1.00 92.19 102 ASP A CA 1
ATOM 822 C C . ASP A 1 102 ? -13.378 7.898 -12.684 1.00 92.19 102 ASP A C 1
ATOM 824 O O . ASP A 1 102 ? -14.328 8.408 -12.089 1.00 92.19 102 ASP A O 1
ATOM 828 N N . ARG A 1 103 ? -13.354 6.585 -12.955 1.00 91.19 103 ARG A N 1
ATOM 829 C CA . ARG A 1 103 ? -14.479 5.674 -12.659 1.00 91.19 103 ARG A CA 1
ATOM 830 C C . ARG A 1 103 ? -14.752 5.530 -11.163 1.00 91.19 103 ARG A C 1
ATOM 832 O O . ARG A 1 103 ? -15.895 5.337 -10.755 1.00 91.19 103 ARG A O 1
ATOM 839 N N . LEU A 1 104 ? -13.701 5.537 -10.341 1.00 91.06 104 LEU A N 1
ATOM 840 C CA . LEU A 1 104 ? -13.830 5.428 -8.886 1.00 91.06 104 LEU A CA 1
ATOM 841 C C . LEU A 1 104 ? -14.400 6.714 -8.276 1.00 91.06 104 LEU A C 1
ATOM 843 O O . LEU A 1 104 ? -15.213 6.638 -7.354 1.00 91.06 104 LEU A O 1
ATOM 847 N N . SER A 1 105 ? -14.011 7.869 -8.819 1.00 89.56 105 SER A N 1
ATOM 848 C CA . SER A 1 105 ? -14.367 9.202 -8.326 1.00 89.56 105 SER A CA 1
ATOM 849 C C . SER A 1 105 ? -15.865 9.500 -8.419 1.00 89.56 105 SER A C 1
ATOM 851 O O . SER A 1 105 ? -16.390 10.266 -7.614 1.00 89.56 105 SER A O 1
ATOM 853 N N . GLU A 1 106 ? -16.578 8.830 -9.332 1.00 86.12 106 GLU A N 1
ATOM 854 C CA . GLU A 1 106 ? -18.040 8.899 -9.439 1.00 86.12 106 GLU A CA 1
ATOM 855 C C . GLU A 1 106 ? -18.755 8.357 -8.190 1.00 86.12 106 GLU A C 1
ATOM 857 O O . GLU A 1 106 ? -19.896 8.724 -7.914 1.00 86.12 106 GLU A O 1
ATOM 862 N N . GLN A 1 107 ? -18.103 7.460 -7.445 1.00 85.69 107 GLN A N 1
ATOM 863 C CA . GLN A 1 107 ? -18.702 6.752 -6.313 1.00 85.69 107 GLN A CA 1
ATOM 864 C C . GLN A 1 107 ? -18.048 7.105 -4.978 1.00 85.69 107 GLN A C 1
ATOM 866 O O . GLN A 1 107 ? -18.721 7.061 -3.947 1.00 85.69 107 GLN A O 1
ATOM 871 N N . ILE A 1 108 ? -16.741 7.387 -4.973 1.00 87.75 108 ILE A N 1
ATOM 872 C CA . ILE A 1 108 ? -15.946 7.538 -3.752 1.00 87.75 108 ILE A CA 1
ATOM 873 C C . ILE A 1 108 ? -14.920 8.665 -3.942 1.00 87.75 108 ILE A C 1
ATOM 875 O O . ILE A 1 108 ? -14.171 8.635 -4.921 1.00 87.75 108 ILE A O 1
ATOM 879 N N . PRO A 1 109 ? -14.819 9.625 -3.004 1.00 87.44 109 PRO A N 1
ATOM 880 C CA . PRO A 1 109 ? -13.766 10.630 -3.041 1.00 87.44 109 PRO A CA 1
ATOM 881 C C . PRO A 1 109 ? -12.385 9.981 -2.885 1.00 87.44 109 PRO A C 1
ATOM 883 O O . PRO A 1 109 ? -12.164 9.107 -2.043 1.00 87.44 109 PRO A O 1
ATOM 886 N N . LEU A 1 110 ? -11.438 10.429 -3.703 1.00 91.38 110 LEU A N 1
ATOM 887 C CA . LEU A 1 110 ? -10.086 9.887 -3.750 1.00 91.38 110 LEU A CA 1
ATOM 888 C C . LEU A 1 110 ? -9.045 11.001 -3.764 1.00 91.38 110 LEU A C 1
ATOM 890 O O . LEU A 1 110 ? -9.211 12.023 -4.425 1.00 91.38 110 LEU A O 1
ATOM 894 N N . GLU A 1 111 ? -7.964 10.780 -3.025 1.00 91.94 111 GLU A N 1
ATOM 895 C CA . GLU A 1 111 ? -6.752 11.588 -3.078 1.00 91.94 111 GLU A CA 1
ATOM 896 C C . GLU A 1 111 ? -5.697 10.803 -3.858 1.00 91.94 111 GLU A C 1
ATOM 898 O O . GLU A 1 111 ? -5.489 9.615 -3.610 1.00 91.94 111 GLU A O 1
ATOM 903 N N . MET A 1 112 ? -5.046 11.453 -4.818 1.00 92.12 112 MET A N 1
ATOM 904 C CA . MET A 1 112 ? -4.066 10.820 -5.697 1.00 92.12 112 MET A CA 1
ATOM 905 C C . MET A 1 112 ? -2.656 11.303 -5.381 1.00 92.12 112 MET A C 1
ATOM 907 O O . M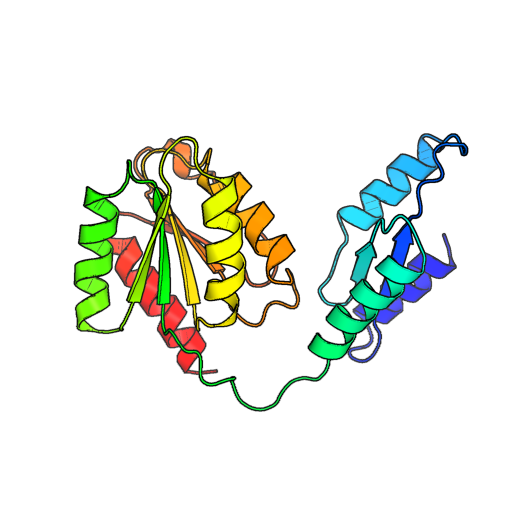ET A 1 112 ? -2.441 12.489 -5.142 1.00 92.12 112 MET A O 1
ATOM 911 N N . LEU A 1 113 ? -1.692 10.388 -5.453 1.00 91.81 113 LEU A N 1
ATOM 912 C CA . LEU A 1 113 ? -0.272 10.701 -5.419 1.00 91.81 113 LEU A CA 1
ATOM 913 C C . LEU A 1 113 ? 0.431 10.046 -6.606 1.00 91.81 113 LEU A C 1
ATOM 915 O O . LEU A 1 113 ? 0.454 8.820 -6.735 1.00 91.81 113 LEU A O 1
ATOM 919 N N . THR A 1 114 ? 1.044 10.876 -7.439 1.00 90.62 114 THR A N 1
ATOM 920 C CA . THR A 1 114 ? 1.892 10.434 -8.544 1.00 90.62 114 THR A CA 1
ATOM 921 C C . THR A 1 114 ? 3.346 10.437 -8.092 1.00 90.62 114 THR A C 1
ATOM 923 O O . THR A 1 114 ? 3.829 11.437 -7.566 1.00 90.62 114 THR A O 1
ATOM 926 N N . ILE A 1 115 ? 4.036 9.318 -8.293 1.00 86.81 115 ILE A N 1
ATOM 927 C CA . ILE A 1 115 ? 5.467 9.175 -8.024 1.00 86.81 115 ILE A CA 1
ATOM 928 C C . ILE A 1 115 ? 6.227 9.410 -9.323 1.00 86.81 115 ILE A C 1
ATOM 930 O O . ILE A 1 115 ? 6.052 8.666 -10.293 1.00 86.81 115 ILE A O 1
ATOM 934 N N . GLU A 1 116 ? 7.071 10.434 -9.326 1.00 83.12 116 GLU A N 1
ATOM 935 C CA . GLU A 1 116 ? 7.993 10.716 -10.421 1.00 83.12 116 GLU A CA 1
ATOM 936 C C . GLU A 1 116 ? 9.286 9.887 -10.281 1.00 83.12 116 GLU A C 1
ATOM 938 O O . GLU A 1 116 ? 9.672 9.501 -9.169 1.00 83.12 116 GLU A O 1
ATOM 943 N N . PRO A 1 117 ? 9.973 9.586 -11.398 1.00 66.50 117 PRO A N 1
ATOM 944 C CA . PRO A 1 117 ? 11.324 9.039 -11.357 1.00 66.50 117 PRO A CA 1
ATOM 945 C C . PRO A 1 117 ? 12.261 10.010 -10.616 1.00 66.50 117 PRO A C 1
ATOM 947 O O . PRO A 1 117 ? 12.208 11.209 -10.855 1.00 66.50 117 PRO A O 1
ATOM 950 N N . ASP A 1 118 ? 13.127 9.489 -9.743 1.00 67.06 118 ASP A N 1
ATOM 951 C CA . ASP A 1 118 ? 14.190 10.217 -9.016 1.00 67.06 118 ASP A CA 1
ATOM 952 C C . ASP A 1 118 ? 13.800 11.010 -7.746 1.00 67.06 118 ASP A C 1
ATOM 954 O O . ASP A 1 118 ? 14.683 11.531 -7.063 1.00 67.06 118 ASP A O 1
ATOM 958 N N . SER A 1 119 ? 12.527 11.025 -7.341 1.00 64.88 119 SER A N 1
ATOM 959 C CA . SER A 1 119 ? 12.039 11.739 -6.136 1.00 64.88 119 SER A CA 1
ATOM 960 C C . SER A 1 119 ? 11.393 10.822 -5.080 1.00 64.88 119 SER A C 1
ATOM 962 O O . SER A 1 119 ? 10.603 11.256 -4.241 1.00 64.88 119 SER A O 1
ATOM 964 N N . GLU A 1 120 ? 11.771 9.535 -5.053 1.00 63.84 120 GLU A N 1
ATOM 965 C CA . GLU A 1 120 ? 11.179 8.517 -4.164 1.00 63.84 120 GLU A CA 1
ATOM 966 C C . GLU A 1 120 ? 11.178 8.888 -2.671 1.00 63.84 120 GLU A C 1
ATOM 968 O O . GLU A 1 120 ? 10.267 8.486 -1.946 1.0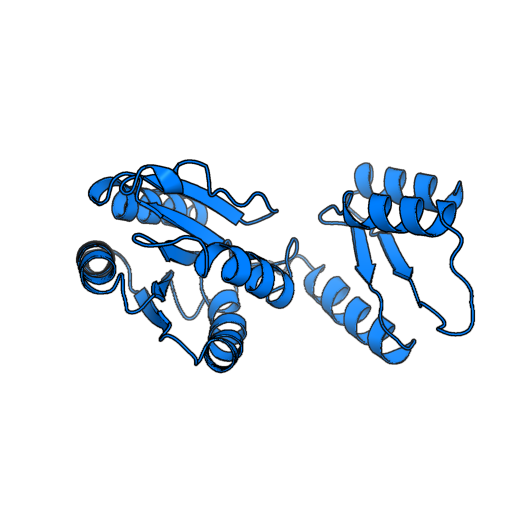0 63.84 120 GLU A O 1
ATOM 973 N N . ASP A 1 121 ? 12.195 9.605 -2.185 1.00 65.81 121 ASP A N 1
ATOM 974 C CA . ASP A 1 121 ? 12.325 9.921 -0.759 1.00 65.81 121 ASP A CA 1
ATOM 975 C C . ASP A 1 121 ? 11.310 10.964 -0.271 1.00 65.81 121 ASP A C 1
ATOM 977 O O . ASP A 1 121 ? 10.815 10.851 0.850 1.00 65.81 121 ASP A O 1
ATOM 981 N N . GLU A 1 122 ? 10.912 11.908 -1.123 1.00 71.12 122 GLU A N 1
ATOM 982 C CA . GLU A 1 122 ? 9.928 12.943 -0.783 1.00 71.12 122 GLU A CA 1
ATOM 983 C C . GLU A 1 122 ? 8.512 12.354 -0.677 1.00 71.12 122 GLU A C 1
ATOM 985 O O . GLU A 1 122 ? 7.772 12.595 0.283 1.00 71.12 122 GLU A O 1
ATOM 990 N N . TYR A 1 123 ? 8.154 11.466 -1.605 1.00 77.56 123 TYR A N 1
ATOM 991 C CA . TYR A 1 123 ? 6.841 10.818 -1.608 1.00 77.56 123 TYR A CA 1
ATOM 992 C C . TYR A 1 123 ? 6.645 9.842 -0.448 1.00 77.56 123 TYR A C 1
ATOM 994 O O . TYR A 1 123 ? 5.503 9.565 -0.060 1.00 77.56 123 TYR A O 1
ATOM 1002 N N . LYS A 1 124 ? 7.732 9.330 0.146 1.00 76.69 124 LYS A N 1
ATOM 1003 C CA . LYS A 1 124 ? 7.658 8.474 1.338 1.00 76.69 124 LYS A CA 1
ATOM 1004 C C . LYS A 1 124 ? 7.056 9.226 2.515 1.00 76.69 124 LYS A C 1
ATOM 1006 O O . LYS A 1 124 ? 6.171 8.681 3.171 1.00 76.69 124 LYS A O 1
ATOM 1011 N N . GLU A 1 125 ? 7.480 10.459 2.772 1.00 78.75 125 GLU A N 1
ATOM 1012 C CA . GLU A 1 125 ? 6.963 11.245 3.898 1.00 78.75 125 GLU A CA 1
ATOM 1013 C C . GLU A 1 125 ? 5.477 11.568 3.723 1.00 78.75 125 GLU A C 1
ATOM 1015 O O . GLU A 1 125 ? 4.681 11.371 4.647 1.00 78.75 125 GLU A O 1
ATOM 1020 N N . ILE A 1 126 ? 5.088 11.968 2.509 1.00 83.50 126 ILE A N 1
ATOM 1021 C CA . ILE A 1 126 ? 3.691 12.235 2.144 1.00 83.50 126 ILE A CA 1
ATOM 1022 C C . ILE A 1 126 ? 2.843 10.975 2.349 1.00 83.50 126 ILE A C 1
ATOM 1024 O O . ILE A 1 126 ? 1.811 11.008 3.020 1.00 83.50 126 ILE A O 1
ATOM 1028 N N . THR A 1 127 ? 3.314 9.834 1.846 1.00 84.75 127 THR A N 1
ATOM 1029 C CA . THR A 1 127 ? 2.602 8.555 1.943 1.00 84.75 127 THR A CA 1
ATOM 1030 C C . THR A 1 127 ? 2.462 8.088 3.393 1.00 84.75 127 THR A C 1
ATOM 1032 O O . THR A 1 127 ? 1.382 7.675 3.816 1.00 84.75 127 THR A O 1
ATOM 1035 N N . VAL A 1 128 ? 3.527 8.190 4.193 1.00 83.56 128 VAL A N 1
ATOM 1036 C CA . VAL A 1 128 ? 3.504 7.814 5.616 1.00 83.56 128 VAL A CA 1
ATOM 1037 C C . VAL A 1 128 ? 2.546 8.695 6.415 1.00 83.56 128 VAL A C 1
ATOM 1039 O O . VAL A 1 128 ? 1.927 8.218 7.366 1.00 83.56 128 VAL A O 1
ATOM 1042 N N . ARG A 1 129 ? 2.381 9.959 6.015 1.00 84.00 129 ARG A N 1
ATOM 1043 C CA . ARG A 1 129 ? 1.435 10.889 6.633 1.00 84.00 129 ARG A CA 1
ATOM 1044 C C . ARG A 1 129 ? -0.016 10.627 6.217 1.00 84.00 129 ARG A C 1
ATOM 1046 O O . ARG A 1 129 ? -0.892 10.675 7.080 1.00 84.00 129 ARG A O 1
ATOM 1053 N N . ASN A 1 130 ? -0.273 10.347 4.938 1.00 86.19 130 ASN A N 1
ATOM 1054 C CA . ASN A 1 130 ? -1.629 10.261 4.378 1.00 86.19 130 ASN A CA 1
ATOM 1055 C C . ASN A 1 130 ? -2.273 8.872 4.491 1.00 86.19 130 ASN A C 1
ATOM 1057 O O . ASN A 1 130 ? -3.487 8.771 4.680 1.00 86.19 130 ASN A O 1
ATOM 1061 N N . ILE A 1 131 ? -1.495 7.785 4.469 1.00 89.75 131 ILE A N 1
ATOM 1062 C CA . ILE A 1 131 ? -2.055 6.430 4.615 1.00 89.75 131 ILE A CA 1
ATOM 1063 C C . ILE A 1 131 ? -2.803 6.250 5.947 1.00 89.75 131 ILE A C 1
ATOM 1065 O O . ILE A 1 131 ? -3.954 5.811 5.916 1.00 89.75 131 ILE A O 1
ATOM 1069 N N . PRO A 1 132 ? -2.253 6.613 7.123 1.00 86.38 132 PRO A N 1
ATOM 1070 C CA . PRO A 1 132 ? -2.970 6.466 8.393 1.00 86.38 132 PRO A CA 1
ATOM 1071 C C . PRO A 1 132 ? -4.268 7.281 8.477 1.00 86.38 132 PRO A C 1
ATOM 1073 O O . PRO A 1 132 ? -5.149 6.937 9.266 1.00 86.38 132 PRO A O 1
ATOM 1076 N N . LYS A 1 133 ? -4.400 8.330 7.658 1.00 88.62 133 LYS A N 1
ATOM 1077 C CA . LYS A 1 133 ? -5.589 9.188 7.558 1.00 88.62 133 LYS A CA 1
ATOM 1078 C C . LYS A 1 133 ? -6.636 8.669 6.578 1.00 88.62 133 LYS A C 1
ATOM 1080 O O . LYS A 1 133 ? -7.747 9.178 6.571 1.00 88.62 133 LYS A O 1
ATOM 1085 N N . SER A 1 134 ? -6.300 7.652 5.791 1.00 90.44 134 SER A N 1
ATOM 1086 C CA . SER A 1 134 ? -7.178 7.093 4.763 1.00 90.44 134 SER A CA 1
ATOM 1087 C C . SER A 1 134 ? -7.880 5.823 5.248 1.00 90.44 134 SER A C 1
ATOM 1089 O O . SER A 1 134 ? -7.353 5.119 6.117 1.00 90.44 134 SER A O 1
ATOM 1091 N N . ARG A 1 135 ? -9.062 5.499 4.711 1.00 91.06 135 ARG A N 1
ATOM 1092 C CA . ARG A 1 135 ? -9.738 4.211 4.992 1.00 91.06 135 ARG A CA 1
ATOM 1093 C C . ARG A 1 135 ? -9.124 3.066 4.198 1.00 91.06 135 ARG A C 1
ATOM 1095 O O . ARG A 1 135 ? -9.050 1.949 4.704 1.00 91.06 135 ARG A O 1
ATOM 1102 N N . LEU A 1 136 ? -8.662 3.351 2.985 1.00 93.62 136 LEU A N 1
ATOM 1103 C CA . LEU A 1 136 ? -7.940 2.423 2.126 1.00 93.62 136 LEU A CA 1
ATOM 1104 C C . LEU A 1 136 ? -6.794 3.154 1.423 1.00 93.62 136 LEU A C 1
ATOM 1106 O O . LEU A 1 136 ? -6.991 4.220 0.847 1.00 93.62 136 LEU A O 1
ATOM 1110 N N . ALA A 1 137 ? -5.605 2.559 1.437 1.00 95.25 137 ALA A N 1
ATOM 1111 C CA . ALA A 1 137 ? -4.504 2.983 0.581 1.00 95.25 137 ALA A CA 1
ATOM 1112 C C . ALA A 1 137 ? -4.390 2.023 -0.605 1.00 95.25 137 ALA A C 1
ATOM 1114 O O . ALA A 1 137 ? -4.380 0.810 -0.408 1.00 95.25 137 ALA A O 1
ATOM 1115 N N . VAL A 1 138 ? -4.290 2.542 -1.821 1.00 95.94 138 VAL A N 1
ATOM 1116 C CA . VAL A 1 138 ? -4.119 1.763 -3.047 1.00 95.94 138 VAL A CA 1
ATOM 1117 C C . VAL A 1 138 ? -2.759 2.100 -3.632 1.00 95.94 138 VAL A C 1
ATOM 1119 O O . VAL A 1 138 ? -2.447 3.265 -3.834 1.00 95.94 138 VAL A O 1
ATOM 1122 N N . VAL A 1 139 ? -1.944 1.085 -3.891 1.00 94.75 139 VAL A N 1
ATOM 1123 C CA . VAL A 1 139 ? -0.695 1.210 -4.645 1.00 94.75 139 VAL A CA 1
ATOM 1124 C C . VAL A 1 139 ? -0.901 0.457 -5.947 1.00 94.75 139 VAL A C 1
ATOM 1126 O O . VAL A 1 139 ? -1.009 -0.773 -5.935 1.00 94.75 139 VAL A O 1
ATOM 1129 N N . TYR A 1 140 ? -1.001 1.211 -7.035 1.00 95.12 140 TYR A N 1
ATOM 1130 C CA . TYR A 1 140 ? -1.258 0.722 -8.380 1.00 95.12 140 TYR A CA 1
ATOM 1131 C C . TYR A 1 140 ? 0.022 0.717 -9.218 1.00 95.12 140 TYR A C 1
ATOM 1133 O O . TYR A 1 140 ? 0.825 1.645 -9.126 1.00 95.12 140 TYR A O 1
ATOM 1141 N N . PHE A 1 141 ? 0.210 -0.324 -10.030 1.00 92.38 141 PHE A N 1
ATOM 1142 C CA . PHE A 1 141 ? 1.299 -0.395 -11.004 1.00 92.38 141 PHE A CA 1
ATOM 1143 C C . PHE A 1 141 ? 0.868 -1.119 -12.282 1.00 92.38 141 PHE A C 1
ATOM 1145 O O . PHE A 1 141 ? 0.186 -2.146 -12.226 1.00 92.38 141 PHE A O 1
ATOM 1152 N N . LYS A 1 142 ? 1.334 -0.639 -13.435 1.00 87.75 142 LYS A N 1
ATOM 1153 C CA . LYS A 1 142 ? 1.145 -1.319 -14.722 1.00 87.75 142 LYS A CA 1
ATOM 1154 C C . LYS A 1 142 ? 2.474 -1.702 -15.345 1.00 87.75 142 LYS A C 1
ATOM 1156 O O . LYS A 1 142 ? 2.773 -2.886 -15.468 1.00 87.75 142 LYS A O 1
ATOM 1161 N N . HIS A 1 143 ? 3.306 -0.735 -15.709 1.00 75.12 143 HIS A N 1
ATOM 1162 C CA . HIS A 1 143 ? 4.459 -1.005 -16.564 1.00 75.12 143 HIS A CA 1
ATOM 1163 C C . HIS A 1 143 ? 5.617 -1.706 -15.845 1.00 75.12 143 HIS A C 1
ATOM 1165 O O . HIS A 1 143 ? 6.304 -2.529 -16.449 1.00 75.12 143 HIS A O 1
ATOM 1171 N N . SER A 1 144 ? 5.826 -1.449 -14.550 1.00 71.19 144 SER A N 1
ATOM 1172 C CA . SER A 1 144 ? 6.808 -2.198 -13.760 1.00 71.19 144 SER A CA 1
ATOM 1173 C C . SER A 1 144 ? 6.468 -2.243 -12.274 1.00 71.19 144 SER A C 1
ATOM 1175 O O . SER A 1 144 ? 6.205 -1.225 -11.639 1.00 71.19 144 SER A O 1
ATOM 1177 N N . ALA A 1 145 ? 6.565 -3.439 -11.691 1.00 75.75 145 ALA A N 1
ATOM 1178 C CA . ALA A 1 145 ? 6.495 -3.644 -10.246 1.00 75.75 145 ALA A CA 1
ATOM 1179 C C . ALA A 1 145 ? 7.819 -3.332 -9.521 1.00 75.75 145 ALA A C 1
ATOM 1181 O O . ALA A 1 145 ? 7.878 -3.443 -8.293 1.00 75.75 145 ALA A O 1
ATOM 1182 N N . ASP A 1 146 ? 8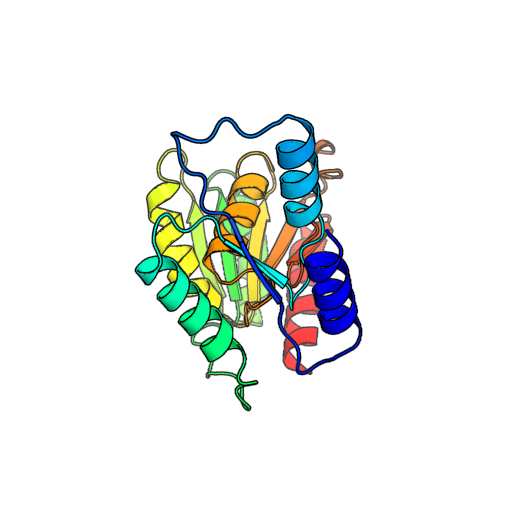.896 -3.026 -10.253 1.00 80.50 146 ASP A N 1
ATOM 1183 C CA . ASP A 1 146 ? 10.237 -2.902 -9.676 1.00 80.50 146 ASP A CA 1
ATOM 1184 C C . ASP A 1 146 ? 10.369 -1.670 -8.770 1.00 80.50 146 ASP A C 1
ATOM 1186 O O . ASP A 1 146 ? 11.134 -1.726 -7.812 1.00 80.50 146 ASP A O 1
ATOM 1190 N N . TRP A 1 147 ? 9.559 -0.625 -8.982 1.00 84.69 147 TRP A N 1
ATOM 1191 C CA . TRP A 1 147 ? 9.402 0.480 -8.025 1.00 84.69 147 TRP A CA 1
ATOM 1192 C C . TRP A 1 147 ? 8.356 0.142 -6.946 1.00 84.69 147 TRP A C 1
ATOM 1194 O O . TRP A 1 147 ? 8.574 0.334 -5.748 1.00 84.69 147 TRP A O 1
ATOM 1204 N N . ALA A 1 148 ? 7.222 -0.429 -7.365 1.00 87.69 148 ALA A N 1
ATOM 1205 C CA . ALA A 1 148 ? 6.025 -0.549 -6.539 1.00 87.69 148 ALA A CA 1
ATOM 1206 C C . ALA A 1 148 ? 6.207 -1.547 -5.388 1.00 87.69 148 ALA A C 1
ATOM 1208 O O . ALA A 1 148 ? 5.740 -1.324 -4.269 1.00 87.69 148 ALA A O 1
ATOM 1209 N N . LEU A 1 149 ? 6.928 -2.647 -5.634 1.00 87.75 149 LEU A N 1
ATOM 1210 C CA . LEU A 1 149 ? 7.151 -3.693 -4.642 1.00 87.75 149 LEU A CA 1
ATOM 1211 C C . LEU A 1 149 ? 8.123 -3.259 -3.521 1.00 87.75 149 LEU A C 1
ATOM 1213 O O . LEU A 1 149 ? 7.810 -3.502 -2.349 1.00 87.75 149 LEU A O 1
ATOM 1217 N N . PRO A 1 150 ? 9.292 -2.648 -3.801 1.00 87.00 150 PRO A N 1
ATOM 1218 C CA . PRO A 1 150 ? 10.105 -2.009 -2.765 1.00 87.00 150 PRO A CA 1
ATOM 1219 C C . PRO A 1 150 ? 9.356 -0.900 -2.025 1.00 87.00 150 PRO A C 1
ATOM 1221 O O . PRO A 1 150 ? 9.389 -0.879 -0.792 1.00 87.00 150 PRO A O 1
ATOM 1224 N N . PHE A 1 151 ? 8.622 -0.054 -2.755 1.00 87.88 151 PHE A N 1
ATOM 1225 C CA . PHE A 1 151 ? 7.845 1.043 -2.186 1.00 87.88 151 PHE A CA 1
ATOM 1226 C C . PHE A 1 151 ? 6.810 0.546 -1.170 1.00 87.88 151 PHE A C 1
ATOM 1228 O O . PHE A 1 151 ? 6.855 0.938 -0.003 1.00 87.88 151 PHE A O 1
ATOM 1235 N N . VAL A 1 152 ? 5.938 -0.398 -1.553 1.00 89.12 152 VAL A N 1
ATOM 1236 C CA . VAL A 1 152 ? 4.895 -0.918 -0.654 1.00 89.12 152 VAL A CA 1
ATOM 1237 C C . VAL A 1 152 ? 5.489 -1.617 0.569 1.00 89.12 152 VAL A C 1
ATOM 1239 O O . VAL A 1 152 ? 4.980 -1.464 1.677 1.00 89.12 152 VAL A O 1
ATOM 1242 N N . LYS A 1 153 ? 6.610 -2.336 0.412 1.00 88.25 153 LYS A N 1
ATOM 1243 C CA . LYS A 1 153 ? 7.325 -2.966 1.534 1.00 88.25 153 LYS A CA 1
ATOM 1244 C C . LYS A 1 153 ? 7.857 -1.931 2.517 1.00 88.25 153 LYS A C 1
ATOM 1246 O O . LYS A 1 153 ? 7.796 -2.157 3.726 1.00 88.25 153 LYS A O 1
ATOM 1251 N N . GLN A 1 154 ? 8.419 -0.838 2.009 1.00 85.25 154 GLN A N 1
ATOM 1252 C CA . GLN A 1 154 ? 8.974 0.225 2.834 1.00 85.25 154 GLN A CA 1
ATOM 1253 C C . GLN A 1 154 ? 7.864 0.993 3.549 1.00 85.25 154 GLN A C 1
ATOM 1255 O O . GLN A 1 154 ? 7.887 1.094 4.775 1.00 85.25 154 GLN A O 1
ATOM 1260 N N . VAL A 1 155 ? 6.864 1.459 2.805 1.00 85.81 155 VAL A N 1
ATOM 1261 C CA . VAL A 1 155 ? 5.718 2.197 3.338 1.00 85.81 155 VAL A CA 1
ATOM 1262 C C . VAL A 1 155 ? 4.982 1.372 4.385 1.00 85.81 155 VAL A C 1
ATOM 1264 O O . VAL A 1 155 ? 4.756 1.875 5.481 1.00 85.81 155 VAL A O 1
ATOM 1267 N N . TRP A 1 156 ? 4.704 0.091 4.113 1.00 86.81 156 TRP A N 1
ATOM 1268 C CA . TRP A 1 156 ? 4.058 -0.809 5.072 1.00 86.81 156 TRP A CA 1
ATOM 1269 C C . TRP A 1 156 ? 4.799 -0.841 6.414 1.00 86.81 156 TRP A C 1
ATOM 1271 O O . TRP A 1 156 ? 4.170 -0.730 7.461 1.00 86.81 156 TRP A O 1
ATOM 1281 N N . ARG A 1 157 ? 6.138 -0.919 6.407 1.00 82.75 157 ARG A N 1
ATOM 1282 C CA . ARG A 1 157 ? 6.939 -0.878 7.644 1.00 82.75 157 ARG A CA 1
ATOM 1283 C C . ARG A 1 157 ? 6.804 0.455 8.378 1.00 82.75 157 ARG A C 1
ATOM 1285 O O . ARG A 1 157 ? 6.725 0.456 9.602 1.00 82.75 157 ARG A O 1
ATOM 1292 N N . LEU A 1 158 ? 6.783 1.564 7.645 1.00 79.94 158 LEU A N 1
ATOM 1293 C CA . LEU A 1 158 ? 6.744 2.911 8.216 1.00 79.94 158 LEU A CA 1
ATOM 1294 C C . LEU A 1 158 ? 5.366 3.272 8.796 1.00 79.94 158 LEU A C 1
ATOM 1296 O O . LEU A 1 158 ? 5.301 3.930 9.830 1.00 79.94 158 LEU A O 1
ATOM 1300 N N . VAL A 1 159 ? 4.271 2.789 8.201 1.00 80.12 159 VAL A N 1
ATOM 1301 C CA . VAL A 1 159 ? 2.889 3.076 8.648 1.00 80.12 159 VAL A CA 1
ATOM 1302 C C . VAL A 1 159 ? 2.383 2.142 9.761 1.00 80.12 159 VAL A C 1
ATOM 1304 O O . VAL A 1 159 ? 1.184 2.094 10.040 1.00 80.12 159 VAL A O 1
ATOM 1307 N N . GLY A 1 160 ? 3.283 1.386 10.401 1.00 73.25 160 GLY A N 1
ATOM 1308 C CA . GLY A 1 160 ? 2.976 0.512 11.543 1.00 73.25 160 GLY A CA 1
ATOM 1309 C C . GLY A 1 160 ? 2.844 -0.979 11.213 1.00 73.25 160 GLY A C 1
ATOM 1310 O O . GLY A 1 160 ? 2.568 -1.784 12.104 1.00 73.25 160 GLY A O 1
ATOM 1311 N N . GLY A 1 161 ? 3.060 -1.374 9.958 1.00 79.81 161 GLY A N 1
ATOM 1312 C CA . GLY A 1 161 ? 3.083 -2.765 9.518 1.00 79.81 161 GLY A CA 1
ATOM 1313 C C . GLY A 1 161 ? 1.820 -3.529 9.901 1.00 79.81 161 GLY A C 1
ATOM 1314 O O . GLY A 1 161 ? 0.709 -3.171 9.519 1.00 79.81 161 GLY A O 1
ATOM 1315 N N . ALA A 1 162 ? 1.992 -4.584 10.695 1.00 72.25 162 ALA A N 1
ATOM 1316 C CA . ALA A 1 162 ? 0.892 -5.428 11.146 1.00 72.25 162 ALA A CA 1
ATOM 1317 C C . ALA A 1 162 ? -0.092 -4.713 12.096 1.00 72.25 162 ALA A C 1
ATOM 1319 O O . ALA A 1 162 ? -1.248 -5.116 12.195 1.00 72.25 162 ALA A O 1
ATOM 1320 N N . GLY A 1 163 ? 0.352 -3.642 12.761 1.00 69.12 163 GLY A N 1
ATOM 1321 C CA . GLY A 1 163 ? -0.479 -2.789 13.611 1.00 69.12 163 GLY A CA 1
ATOM 1322 C C . GLY A 1 163 ? -1.129 -1.616 12.876 1.00 69.12 163 GLY A C 1
ATOM 1323 O O . GLY A 1 163 ? -1.770 -0.791 13.524 1.00 69.12 163 GLY A O 1
ATOM 1324 N N . SER A 1 164 ? -0.956 -1.500 11.552 1.00 78.94 164 SER A N 1
ATOM 1325 C CA . SER A 1 164 ? -1.542 -0.393 10.797 1.00 78.94 164 SER A CA 1
ATOM 1326 C C . SER A 1 164 ? -3.072 -0.452 10.821 1.00 78.94 164 SER A C 1
ATOM 1328 O O . SER A 1 164 ? -3.674 -1.510 10.621 1.00 78.94 164 SER A O 1
ATOM 1330 N N . THR A 1 165 ? -3.707 0.700 11.052 1.00 82.12 165 THR A N 1
ATOM 1331 C CA . THR A 1 165 ? -5.173 0.837 11.037 1.00 82.12 165 THR A CA 1
ATOM 1332 C C . THR A 1 165 ? -5.734 0.985 9.626 1.00 82.12 165 THR A C 1
ATOM 1334 O O . THR A 1 165 ? -6.940 0.838 9.442 1.00 82.12 165 THR A O 1
ATOM 1337 N N . THR A 1 166 ? -4.879 1.263 8.638 1.00 88.38 166 THR A N 1
ATOM 1338 C CA . THR A 1 166 ? -5.267 1.402 7.234 1.00 88.38 166 THR A CA 1
ATOM 1339 C C . THR A 1 166 ? -4.741 0.209 6.435 1.00 88.38 166 THR A C 1
ATOM 1341 O O . THR A 1 166 ? -3.528 0.001 6.382 1.00 88.38 166 THR A O 1
ATOM 1344 N N . PRO A 1 167 ? -5.612 -0.587 5.797 1.00 91.62 167 PRO A N 1
ATOM 1345 C CA . PRO A 1 167 ? -5.182 -1.625 4.872 1.00 91.62 167 PRO A CA 1
ATOM 1346 C C . PRO A 1 167 ? -4.592 -1.024 3.592 1.00 91.62 167 PRO A C 1
ATOM 1348 O O . PRO A 1 167 ? -5.031 0.025 3.116 1.00 91.62 167 PRO A O 1
ATOM 1351 N N . ILE A 1 168 ? -3.622 -1.733 3.015 1.00 94.56 168 ILE A N 1
ATOM 1352 C CA . ILE A 1 168 ? -3.005 -1.388 1.733 1.00 94.56 168 ILE A CA 1
ATOM 1353 C C . ILE A 1 168 ? -3.452 -2.408 0.683 1.00 94.56 168 ILE A C 1
ATOM 1355 O O . ILE A 1 168 ? -3.211 -3.607 0.829 1.00 94.56 168 ILE A O 1
ATOM 1359 N N . LEU A 1 169 ? -4.075 -1.938 -0.390 1.00 95.50 169 LEU A N 1
ATOM 1360 C CA . LEU A 1 169 ? -4.333 -2.709 -1.597 1.00 95.50 169 LEU A CA 1
ATOM 1361 C C . LEU A 1 169 ? -3.174 -2.500 -2.575 1.00 95.50 169 LEU A C 1
ATOM 1363 O O . LEU A 1 169 ? -3.017 -1.430 -3.150 1.00 95.50 169 LEU A O 1
ATOM 1367 N N . PHE A 1 170 ? -2.356 -3.531 -2.750 1.00 94.94 170 PHE A N 1
ATOM 1368 C CA . PHE A 1 170 ? -1.288 -3.579 -3.739 1.00 94.94 170 PHE A CA 1
ATOM 1369 C C . PHE A 1 170 ? -1.809 -4.267 -5.003 1.00 94.94 170 PHE A C 1
ATOM 1371 O O . PHE A 1 170 ? -1.886 -5.499 -5.062 1.00 94.94 170 PHE A O 1
ATOM 1378 N N . VAL A 1 171 ? -2.220 -3.471 -5.985 1.00 94.25 171 VAL A N 1
ATOM 1379 C CA . VAL A 1 171 ? -2.893 -3.951 -7.194 1.00 94.25 171 VAL A CA 1
ATOM 1380 C C . VAL A 1 171 ? -2.058 -3.645 -8.425 1.00 94.25 171 VAL A C 1
ATOM 1382 O O . VAL A 1 171 ? -1.559 -2.538 -8.581 1.00 94.25 171 VAL A O 1
ATOM 1385 N N . GLY A 1 172 ? -1.901 -4.632 -9.298 1.00 92.25 172 GLY A N 1
ATOM 1386 C CA . GLY A 1 172 ? -1.227 -4.439 -10.576 1.00 92.25 172 GLY A CA 1
ATOM 1387 C C . GLY A 1 172 ? -2.042 -4.946 -11.749 1.00 92.25 172 GLY A C 1
ATOM 1388 O O . GLY A 1 172 ? -2.966 -5.746 -11.571 1.00 92.25 172 GLY A O 1
ATOM 1389 N N . GLU A 1 173 ? -1.676 -4.505 -12.947 1.00 90.00 173 GLU A N 1
ATOM 1390 C CA . GLU A 1 173 ? -2.253 -5.046 -14.176 1.00 90.00 173 GLU A CA 1
ATOM 1391 C C . GLU A 1 173 ? -1.600 -6.355 -14.611 1.00 90.00 173 GLU A C 1
ATOM 1393 O O . GLU A 1 173 ? -0.415 -6.602 -14.364 1.00 90.00 173 GLU A O 1
ATOM 1398 N N . ASP A 1 174 ? -2.388 -7.220 -15.251 1.00 83.38 174 ASP A N 1
ATOM 1399 C CA . ASP A 1 174 ? -1.932 -8.523 -15.734 1.00 83.38 174 ASP A CA 1
ATOM 1400 C C . ASP A 1 174 ? -1.184 -8.469 -17.076 1.00 83.38 174 ASP A C 1
ATOM 1402 O O . ASP A 1 174 ? -0.556 -9.467 -17.454 1.00 83.38 174 ASP A O 1
ATOM 1406 N N . ASP A 1 175 ? -1.228 -7.312 -17.740 1.00 78.69 175 ASP A N 1
ATOM 1407 C CA . ASP A 1 175 ? -0.458 -6.942 -18.923 1.00 78.69 175 ASP A CA 1
ATOM 1408 C C . ASP A 1 175 ? 0.469 -5.760 -18.579 1.00 78.69 175 ASP A C 1
ATOM 1410 O O . ASP A 1 175 ? -0.025 -4.690 -18.214 1.00 78.69 175 ASP A O 1
ATOM 1414 N N . PRO A 1 176 ? 1.804 -5.920 -18.648 1.00 76.38 176 PRO A N 1
ATOM 1415 C CA . PRO A 1 176 ? 2.571 -7.064 -19.159 1.00 76.38 176 PRO A CA 1
ATOM 1416 C C . PRO A 1 176 ? 2.565 -8.319 -18.268 1.00 76.38 176 PRO A C 1
ATOM 1418 O O . PRO A 1 176 ? 2.633 -8.264 -17.038 1.00 76.38 176 PRO A O 1
ATOM 1421 N N . ALA A 1 177 ? 2.604 -9.495 -18.910 1.00 74.88 177 ALA A N 1
ATOM 1422 C CA . ALA A 1 177 ? 2.499 -10.812 -18.261 1.00 74.88 177 ALA A CA 1
ATOM 1423 C C . ALA A 1 177 ? 3.531 -11.079 -17.142 1.00 74.88 177 ALA A C 1
ATOM 1425 O O . ALA A 1 177 ? 3.301 -11.932 -16.279 1.00 74.88 177 ALA A O 1
ATOM 1426 N N . HIS A 1 178 ? 4.653 -10.349 -17.113 1.00 75.44 178 HIS A N 1
ATOM 1427 C CA . HIS A 1 178 ? 5.657 -10.450 -16.050 1.00 75.44 178 HIS A CA 1
ATOM 1428 C C . HIS A 1 178 ? 5.157 -9.975 -14.675 1.00 75.44 178 HIS A C 1
ATOM 1430 O O . HIS A 1 178 ? 5.757 -10.314 -13.652 1.00 75.44 178 HIS A O 1
ATOM 1436 N N . ASN A 1 179 ? 4.052 -9.228 -14.620 1.00 74.75 179 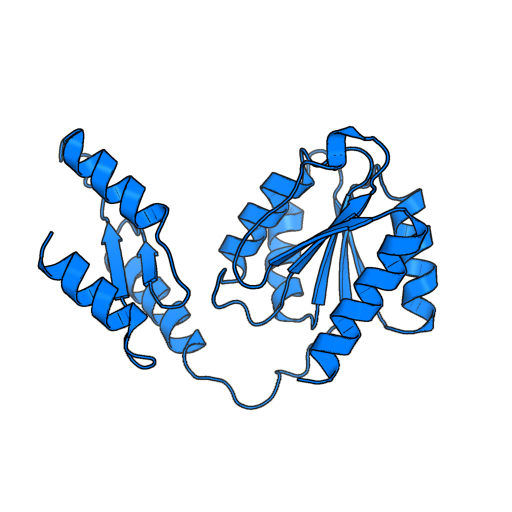ASN A N 1
ATOM 1437 C CA . ASN A 1 179 ? 3.439 -8.768 -13.374 1.00 74.75 179 ASN A CA 1
ATOM 1438 C C . ASN A 1 179 ? 2.721 -9.879 -12.606 1.00 74.75 179 ASN A C 1
ATOM 1440 O O . ASN A 1 179 ? 2.593 -9.801 -11.386 1.00 74.75 179 ASN A O 1
ATOM 1444 N N . ARG A 1 180 ? 2.319 -10.964 -13.279 1.00 68.81 180 ARG A N 1
ATOM 1445 C CA . ARG A 1 180 ? 1.493 -12.041 -12.699 1.00 68.81 180 ARG A CA 1
ATOM 1446 C C . ARG A 1 180 ? 2.125 -12.748 -11.495 1.00 68.81 180 ARG A C 1
ATOM 1448 O O . ARG A 1 180 ? 1.414 -13.352 -10.700 1.00 68.81 180 ARG A O 1
ATOM 1455 N N . MET A 1 181 ? 3.448 -12.665 -11.337 1.00 65.12 181 MET A N 1
ATOM 1456 C CA . MET A 1 181 ? 4.179 -13.236 -10.195 1.00 65.12 181 MET A CA 1
ATOM 1457 C C . MET A 1 181 ? 4.585 -12.200 -9.134 1.00 65.12 181 MET A C 1
ATOM 1459 O O . MET A 1 181 ? 5.223 -12.545 -8.138 1.00 65.12 181 MET A O 1
ATOM 1463 N N . ARG A 1 182 ? 4.235 -10.924 -9.318 1.00 71.88 182 ARG A N 1
ATOM 1464 C CA . ARG A 1 182 ? 4.663 -9.811 -8.462 1.00 71.88 182 ARG A CA 1
ATOM 1465 C C . ARG A 1 182 ? 3.620 -9.535 -7.379 1.00 71.88 182 ARG A C 1
ATOM 1467 O O . ARG A 1 182 ? 2.924 -8.530 -7.396 1.00 71.88 182 ARG A O 1
ATOM 1474 N N . GLY A 1 183 ? 3.526 -10.458 -6.424 1.00 73.94 183 GLY A N 1
ATOM 1475 C CA . GLY A 1 183 ? 2.683 -10.315 -5.237 1.00 73.94 183 GLY A CA 1
ATOM 1476 C C . GLY A 1 183 ? 3.460 -9.862 -4.001 1.00 73.94 183 GLY A C 1
ATOM 1477 O O . GLY A 1 183 ? 4.652 -10.145 -3.853 1.00 73.94 183 GLY A O 1
ATOM 1478 N N . PHE A 1 184 ? 2.764 -9.221 -3.064 1.00 81.56 184 PHE A N 1
ATOM 1479 C CA . PHE A 1 184 ? 3.286 -8.940 -1.727 1.00 81.56 184 PHE A CA 1
ATOM 1480 C C . PHE A 1 184 ? 2.357 -9.515 -0.658 1.00 81.56 184 PHE A C 1
ATOM 1482 O O . PHE A 1 184 ? 1.182 -9.167 -0.586 1.00 81.56 184 PHE A O 1
ATOM 1489 N N . LYS A 1 185 ? 2.884 -10.417 0.176 1.00 83.75 185 LYS A N 1
ATOM 1490 C CA . LYS A 1 185 ? 2.147 -11.004 1.299 1.00 83.75 185 LYS A CA 1
ATOM 1491 C C . LYS A 1 185 ? 2.647 -10.403 2.603 1.00 83.75 185 LYS A C 1
ATOM 1493 O O . LYS A 1 185 ? 3.775 -10.674 3.011 1.00 83.75 185 LYS A O 1
ATOM 1498 N N . ALA A 1 186 ? 1.795 -9.618 3.247 1.00 78.94 186 ALA A N 1
ATOM 1499 C CA . ALA A 1 186 ? 2.006 -9.092 4.586 1.00 78.94 186 ALA A CA 1
ATOM 1500 C C . ALA A 1 186 ? 0.648 -8.861 5.277 1.00 78.94 186 ALA A C 1
ATOM 1502 O O . ALA A 1 186 ? -0.363 -8.694 4.590 1.00 78.94 186 ALA A O 1
ATOM 1503 N N . PRO A 1 187 ? 0.590 -8.854 6.621 1.00 78.69 187 PRO A N 1
ATOM 1504 C CA . PRO A 1 187 ? -0.620 -8.480 7.348 1.00 78.69 187 PRO A CA 1
ATOM 1505 C C . PRO A 1 187 ? -1.142 -7.115 6.894 1.00 78.69 187 PRO A C 1
ATOM 1507 O O . PRO A 1 187 ? -0.350 -6.200 6.669 1.00 78.69 187 PRO A O 1
ATOM 1510 N N . ARG A 1 188 ? -2.467 -6.979 6.769 1.00 82.94 188 ARG A N 1
ATOM 1511 C CA . ARG A 1 188 ? -3.136 -5.752 6.288 1.00 82.94 188 ARG A CA 1
ATOM 1512 C C . ARG A 1 188 ? -2.752 -5.324 4.861 1.00 82.94 188 ARG A C 1
ATOM 1514 O O . ARG A 1 188 ? -3.116 -4.227 4.452 1.00 82.94 188 ARG A O 1
ATOM 1521 N N . VAL A 1 189 ? -2.085 -6.189 4.093 1.00 89.44 189 VAL A N 1
ATOM 1522 C CA . VAL A 1 189 ? -1.844 -5.989 2.661 1.00 89.44 189 VAL A CA 1
ATOM 1523 C C . VAL A 1 189 ? -2.670 -6.983 1.860 1.00 89.44 189 VAL A C 1
ATOM 1525 O O . VAL A 1 189 ? -2.549 -8.196 2.033 1.00 89.44 189 VAL A O 1
ATOM 1528 N N . ILE A 1 190 ? -3.494 -6.462 0.959 1.00 92.44 190 ILE A N 1
ATOM 1529 C CA . ILE A 1 190 ? -4.228 -7.244 -0.032 1.00 92.44 190 ILE A CA 1
ATOM 1530 C C . ILE A 1 190 ? -3.474 -7.074 -1.343 1.00 92.44 190 ILE A C 1
ATOM 1532 O O . ILE A 1 190 ? -3.341 -5.957 -1.824 1.00 92.44 190 ILE A O 1
ATOM 1536 N N . SER A 1 191 ? -2.945 -8.160 -1.902 1.00 91.44 191 SER A N 1
ATOM 1537 C CA . SER A 1 191 ? -2.215 -8.115 -3.169 1.00 91.44 191 SER A CA 1
ATOM 1538 C C . SER A 1 191 ? -2.960 -8.891 -4.241 1.00 91.44 191 SER A C 1
ATOM 1540 O O . SER A 1 191 ? -3.340 -10.042 -4.016 1.00 91.44 191 SER A O 1
ATOM 1542 N N . CYS A 1 192 ? -3.170 -8.265 -5.395 1.00 90.56 192 CYS A N 1
ATOM 1543 C CA . CYS A 1 192 ? -3.850 -8.887 -6.523 1.00 90.56 192 CYS A CA 1
ATOM 1544 C C . CYS A 1 192 ? -3.331 -8.346 -7.856 1.00 90.56 192 CYS A C 1
ATOM 1546 O O . CYS A 1 192 ? -2.789 -7.246 -7.933 1.00 90.56 192 CYS A O 1
ATOM 1548 N N . ILE A 1 193 ? -3.505 -9.152 -8.897 1.00 90.69 193 ILE A N 1
ATOM 1549 C CA . ILE A 1 193 ? -3.239 -8.778 -10.281 1.00 90.69 193 ILE A CA 1
ATOM 1550 C C . ILE A 1 193 ? -4.565 -8.915 -11.021 1.00 90.69 193 ILE A C 1
ATOM 1552 O O . ILE A 1 193 ? -5.216 -9.955 -10.901 1.00 90.69 193 ILE A O 1
ATOM 1556 N N . GLN A 1 194 ? -4.982 -7.869 -11.723 1.00 90.56 194 GLN A N 1
ATOM 1557 C CA . GLN A 1 194 ? -6.273 -7.798 -12.404 1.00 90.56 194 GLN A CA 1
ATOM 1558 C C . GLN A 1 194 ? -6.094 -7.250 -13.822 1.00 90.56 194 GLN A C 1
ATOM 1560 O O . GLN A 1 194 ? -5.176 -6.471 -14.053 1.00 90.56 194 GLN A O 1
ATOM 1565 N N . PRO A 1 195 ? -6.984 -7.572 -14.771 1.00 88.75 195 PRO A N 1
ATOM 1566 C CA . PRO A 1 195 ? -7.099 -6.790 -15.997 1.00 88.75 195 PRO A CA 1
ATOM 1567 C C . PRO A 1 195 ? -7.436 -5.332 -15.670 1.00 88.75 195 PRO A C 1
ATOM 1569 O O . PRO A 1 195 ? -8.091 -5.076 -14.659 1.00 88.75 195 PRO A O 1
ATOM 1572 N N . HIS A 1 196 ? -7.087 -4.390 -16.548 1.00 87.88 196 HIS A N 1
ATOM 1573 C CA . HIS A 1 196 ? -7.321 -2.950 -16.354 1.00 87.88 196 HIS A CA 1
ATOM 1574 C C . HIS A 1 196 ? -8.726 -2.601 -15.805 1.00 87.88 196 HIS A C 1
ATOM 1576 O O . HIS A 1 196 ? -8.874 -1.910 -14.798 1.00 87.88 196 HIS A O 1
ATOM 1582 N N . LEU A 1 197 ? -9.789 -3.141 -16.416 1.00 86.12 197 LEU A N 1
ATOM 1583 C CA . LEU A 1 197 ? -11.179 -2.928 -15.967 1.00 86.12 197 LEU A CA 1
ATOM 1584 C C . LEU A 1 197 ? -11.501 -3.607 -14.621 1.00 86.12 197 LEU A C 1
ATOM 1586 O O . LEU A 1 197 ? -12.387 -3.176 -13.879 1.00 86.12 197 LEU A O 1
ATOM 1590 N N . GLY A 1 198 ? -10.788 -4.683 -14.300 1.00 90.00 198 GLY A N 1
ATOM 1591 C CA . GLY A 1 198 ? -10.904 -5.397 -13.034 1.00 90.00 198 GLY A CA 1
ATOM 1592 C C . GLY A 1 198 ? -10.313 -4.620 -11.858 1.00 90.00 198 GLY A C 1
ATOM 1593 O O . GLY A 1 198 ? -10.790 -4.793 -10.739 1.00 90.00 198 GLY A O 1
ATOM 1594 N N . VAL A 1 199 ? -9.343 -3.727 -12.094 1.00 91.81 199 VAL A N 1
ATOM 1595 C CA . VAL A 1 199 ? -8.684 -2.949 -11.030 1.00 91.81 199 VAL A CA 1
ATOM 1596 C C . VAL A 1 199 ? -9.681 -2.059 -10.287 1.00 91.81 199 VAL A C 1
ATOM 1598 O O . VAL A 1 199 ? -9.791 -2.161 -9.066 1.00 91.81 199 VAL A O 1
ATOM 1601 N N . SER A 1 200 ? -10.468 -1.241 -10.995 1.00 92.50 200 SER A N 1
ATOM 1602 C CA . SER A 1 200 ? -11.475 -0.372 -10.361 1.00 92.50 200 SER A CA 1
ATOM 1603 C C . SER A 1 200 ? -12.528 -1.182 -9.595 1.00 92.50 200 SER A C 1
ATOM 1605 O O . SER A 1 200 ? -12.897 -0.839 -8.474 1.00 92.50 200 SER A O 1
ATOM 1607 N N . THR A 1 201 ? -12.969 -2.305 -10.166 1.00 92.06 201 THR A N 1
ATOM 1608 C CA . THR A 1 201 ? -13.944 -3.205 -9.528 1.00 92.06 201 THR A CA 1
ATOM 1609 C C . THR A 1 201 ? -13.400 -3.790 -8.225 1.00 92.06 201 THR A C 1
ATOM 1611 O O . THR A 1 201 ? -14.108 -3.870 -7.221 1.00 92.06 201 THR A O 1
ATOM 1614 N N . GLU A 1 202 ? -12.126 -4.171 -8.222 1.00 93.12 202 GLU A N 1
ATOM 1615 C CA . GLU A 1 202 ? -11.462 -4.750 -7.064 1.00 93.12 202 GLU A CA 1
ATOM 1616 C C . GLU A 1 202 ? -11.235 -3.719 -5.951 1.00 93.12 202 GLU A C 1
ATOM 1618 O O . GLU A 1 202 ? -11.497 -4.014 -4.783 1.00 93.12 202 GLU A O 1
ATOM 1623 N N . VAL A 1 203 ? -10.837 -2.492 -6.306 1.00 93.31 203 VAL A N 1
ATOM 1624 C CA . VAL A 1 203 ? -10.724 -1.375 -5.354 1.00 93.31 203 VAL A CA 1
ATOM 1625 C C . VAL A 1 203 ? -12.068 -1.129 -4.660 1.00 93.31 203 VAL A C 1
ATOM 1627 O O . VAL A 1 203 ? -12.121 -1.094 -3.428 1.00 93.31 203 VAL A O 1
ATOM 1630 N N . LEU A 1 204 ? -13.167 -1.054 -5.423 1.00 91.44 204 LEU A N 1
ATOM 1631 C CA . LEU A 1 204 ? -14.520 -0.894 -4.873 1.00 91.44 204 LEU A CA 1
ATOM 1632 C C . LEU A 1 204 ? -14.909 -2.055 -3.957 1.00 91.44 204 LEU A C 1
ATOM 1634 O O . LEU A 1 204 ? -15.412 -1.836 -2.854 1.00 91.44 204 LEU A O 1
ATOM 1638 N N . ARG A 1 205 ? -14.655 -3.294 -4.390 1.00 93.31 205 ARG A N 1
ATOM 1639 C CA . ARG A 1 205 ? -14.968 -4.501 -3.617 1.00 93.31 205 ARG A CA 1
ATOM 1640 C C . ARG A 1 205 ? -14.278 -4.474 -2.255 1.00 93.31 205 ARG A C 1
ATOM 1642 O O . ARG A 1 205 ? -14.924 -4.733 -1.238 1.00 93.31 205 ARG A O 1
ATOM 1649 N N . VAL A 1 206 ? -12.982 -4.166 -2.229 1.00 92.44 206 VAL A N 1
ATOM 1650 C CA . VAL A 1 206 ? -12.197 -4.085 -0.990 1.00 92.44 206 VAL A CA 1
ATOM 1651 C C . VAL A 1 206 ? -12.696 -2.938 -0.115 1.00 92.44 206 VAL A C 1
ATOM 1653 O O . VAL A 1 206 ? -12.956 -3.146 1.069 1.00 92.44 206 VAL A O 1
ATOM 1656 N N . PHE A 1 207 ? -12.905 -1.752 -0.682 1.00 91.50 207 PHE A N 1
ATOM 1657 C CA . PHE A 1 207 ? -13.389 -0.595 0.068 1.00 91.50 207 PHE A CA 1
ATOM 1658 C C . PHE A 1 207 ? -14.760 -0.838 0.725 1.00 91.50 207 PHE A C 1
ATOM 1660 O O . PHE A 1 207 ? -14.970 -0.530 1.902 1.00 91.50 207 PHE A O 1
ATOM 1667 N N . GLN A 1 208 ? -15.693 -1.459 0.003 1.00 89.50 208 GLN A N 1
ATOM 1668 C CA . GLN A 1 208 ? -17.012 -1.809 0.535 1.00 89.50 208 GLN A CA 1
ATOM 1669 C C . GLN A 1 208 ? -16.934 -2.868 1.640 1.00 89.50 208 GLN A C 1
ATOM 1671 O O . GLN A 1 208 ? -17.703 -2.805 2.598 1.00 89.50 208 GLN A O 1
ATOM 1676 N N . GLN A 1 209 ? -16.012 -3.831 1.539 1.00 88.12 209 GLN A N 1
ATOM 1677 C CA . GLN A 1 209 ? -15.782 -4.811 2.605 1.00 88.12 209 GLN A CA 1
ATOM 1678 C C . GLN A 1 209 ? -15.294 -4.145 3.892 1.00 88.12 209 GLN A C 1
ATOM 1680 O O . GLN A 1 209 ? -15.760 -4.506 4.969 1.00 88.12 209 GLN A O 1
ATOM 1685 N N . LEU A 1 210 ? -14.412 -3.151 3.774 1.00 84.31 210 LEU A N 1
ATOM 1686 C CA . LEU A 1 210 ? -13.910 -2.375 4.910 1.00 84.31 210 LEU A CA 1
ATOM 1687 C C . LEU A 1 210 ? -14.976 -1.458 5.511 1.00 84.31 210 LEU A C 1
ATOM 1689 O O . LEU A 1 210 ? -14.961 -1.208 6.705 1.00 84.31 210 LEU A O 1
ATOM 1693 N N . SER A 1 211 ? -15.918 -0.983 4.696 1.00 76.00 211 SER A N 1
ATOM 1694 C CA . SER A 1 211 ? -17.023 -0.126 5.144 1.00 76.00 211 SER A CA 1
ATOM 1695 C C . SER A 1 211 ? -18.127 -0.870 5.903 1.00 76.00 211 SER A C 1
ATOM 1697 O O . SER A 1 211 ? -18.988 -0.229 6.495 1.00 76.00 211 SER A O 1
ATOM 1699 N N . ARG A 1 212 ? -18.148 -2.208 5.842 1.00 66.94 212 ARG A N 1
ATOM 1700 C CA . ARG A 1 212 ? -19.137 -3.061 6.526 1.00 66.94 212 ARG A CA 1
ATOM 1701 C C . ARG A 1 212 ? -18.636 -3.626 7.861 1.00 66.94 212 ARG A C 1
ATOM 1703 O O . ARG A 1 212 ? -19.404 -4.321 8.524 1.00 66.94 212 ARG A O 1
ATOM 1710 N N . GLN A 1 213 ? -17.366 -3.398 8.195 1.00 52.66 213 GLN A N 1
ATOM 1711 C CA . GLN A 1 213 ? -16.728 -3.805 9.452 1.00 52.66 213 GLN A CA 1
ATOM 1712 C C . GLN A 1 213 ? -16.767 -2.663 10.461 1.00 52.66 213 GLN A C 1
ATOM 1714 O O . GLN A 1 213 ? -16.896 -2.983 11.662 1.00 52.66 213 GLN A O 1
#

Solvent-accessible surface area (backbone atoms only — not comparable to full-atom values): 12178 Å² total; per-residue (Å²): 110,69,67,59,54,53,45,50,52,41,28,74,75,33,92,90,38,71,34,76,46,78,50,67,80,52,92,87,56,84,75,48,72,71,55,52,53,50,53,50,49,55,69,74,66,61,50,84,40,40,49,78,44,64,46,92,44,71,69,57,41,51,50,55,47,48,54,58,51,64,63,60,53,82,70,80,68,80,71,84,47,84,32,55,31,36,42,34,35,42,56,91,34,42,71,61,50,46,63,37,45,58,67,42,51,79,79,42,66,67,48,78,45,75,44,56,89,95,49,66,74,64,54,48,57,54,46,52,60,48,38,76,34,14,60,32,27,36,43,44,38,43,89,54,59,78,61,52,55,59,47,52,57,50,49,39,59,72,50,48,34,61,68,34,92,30,40,35,38,42,39,31,25,40,66,53,67,82,42,70,76,72,73,58,90,50,66,62,40,49,51,52,65,28,52,74,79,45,45,47,55,50,53,50,54,53,52,54,56,64,72,74,109

Radius of gyration: 19.31 Å; Cα contacts (8 Å, |Δi|>4): 273; chains: 1; bounding box: 52×34×46 Å

pLDDT: mean 80.21, std 11.62, range [39.19, 95.94]

Nearest PDB structures (foldseek):
  3sir-assembly1_B  TM=5.004E-01  e=3.270E-02  Drosophila melanogaster
  7xn5-assembly1_C  TM=5.087E-01  e=8.304E-02  Homo sapiens
  7xn4-assembly1_C  TM=4.577E-01  e=5.052E-02  Homo sapiens
  7xn6-assembly1_C  TM=4.503E-01  e=4.193E-02  Homo sapiens
  5vmq-assembly1_A  TM=3.023E-01  e=8.770E+00  Escherichia coli S88

Mean predicted aligned error: 14.35 Å

Secondary structure (DSSP, 8-state):
-HHHHHHHHHHHH-SS--EEEE----TTS---HHHHHHHHHHHHS--TTEEEE--SSHHHHHHHHHHHHHTTS--SS----SEEEEEEEEGGGHHHHHHHHHHHHTTS-EEEEEEPTT-HHHHHHHHHHHGGGEEEEEEEESS-HHHHHHHHHHHHHHTTGGG-SS-EEEEEES-SGGGGG-----TTEEEEEE-HHHHHHHHHHHHHHHHT-

Sequence (213 aa):
MLAYQQAHQAAVKRVDFRQFVWFCADETLAVRPAQKTFVNAIRHELTERCTFTSAGNTMQLVEDLRKTIAQAVPQPVSPDKENDIFFVYNQLDWEEANAITDRLSEQIPLEMLTIEPDSEDEYKEITVRNIPKSRLAVVYFKHSADWALPFVKQVWRLVGGAGSTTPILFVGEDDPAHNRMRGFKAPRVISCIQPHLGVSTEVLRVFQQLSRQ